Protein AF-A0A7Y2APJ7-F1 (afdb_monomer)

Secondary structure (DSSP, 8-state):
---TTT-TT--S-GGGSGGGHHHHHHHHHHHHHHHHHTT-GGGS-HHHHHHHHTTS-HHHHHHTT-S-HHHHHHHHHHTTTT-----HHHHT-SSHHHHHHHHHHHHHHHHHHHHHH-TTSHHHHHHHHHHHHHTT-SSHHHHHHHHHHHHHHS--HHHHHHHHHHT-HHHHHHHHHHHHHHHHHHH----HHHHHHHTTS-S--SS--TTTTTHHHHHHHHHHHHTSPPP----------

pLDDT: mean 89.93, std 14.15, range [41.31, 98.81]

Nearest PDB structures (foldseek):
  8eoj-assembly1_B  TM=5.766E-01  e=2.086E-01  Homo sapiens
  8whl-assembly2_C  TM=3.721E-01  e=8.364E-02  Homo sapiens
  6i7s-assembly2_H  TM=4.334E-01  e=3.836E-01  Homo sapiens
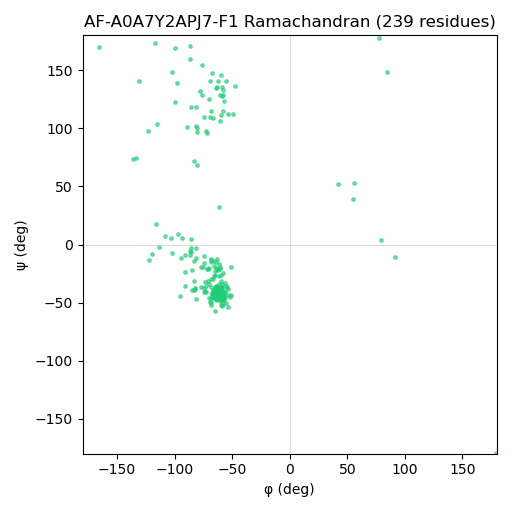  6qdk-assembly1_A  TM=5.054E-01  e=1.297E+00  Caenorhabditis elegans
  6i7s-assembly1_G  TM=3.913E-01  e=1.138E+00  Homo sapiens

Radius of gyration: 21.28 Å; Cα contacts (8 Å, |Δi|>4): 292; chains: 1; bounding box: 54×43×68 Å

Foldseek 3Di:
DADCVVCVPRPDDCCPPPVCVVVNVVVLVVVLVVCLVQLPLVLAQPLVLCVQCVPPDSSVSSVPPPDPSNLSSCLQSCLVDPDPLPPVCQCVDPDVSSNLSSLLSLLVVLLVCCVVPNCPPPVSVVSLVSLVVQLPDPDLSSVLSSLLSNLSSHADVVSLVSLLVQLQCVPSNQSSNLSSLVSLQPRHDDDPVSLVSLVPHDQADPDHDPVRRRVSVVSSVNSNVVNDDDPDPDPPDDDDD

Structure (mmCIF, N/CA/C/O backbone):
data_AF-A0A7Y2APJ7-F1
#
_entry.id   AF-A0A7Y2APJ7-F1
#
loop_
_atom_site.group_PDB
_atom_site.id
_atom_site.type_symbol
_atom_site.label_atom_id
_atom_site.label_alt_id
_atom_site.label_comp_id
_atom_site.label_asym_id
_atom_site.label_entity_id
_atom_site.label_seq_id
_atom_site.pdbx_PDB_ins_code
_atom_site.Cartn_x
_atom_site.Cartn_y
_atom_site.Cartn_z
_atom_site.occupancy
_atom_site.B_iso_or_equiv
_atom_site.auth_seq_id
_atom_site.auth_comp_id
_atom_site.auth_asym_id
_atom_site.auth_atom_id
_atom_site.pdbx_PDB_model_num
ATOM 1 N N . LEU A 1 1 ? 18.868 -11.240 -9.831 1.00 90.12 1 LEU A N 1
ATOM 2 C CA . LEU A 1 1 ? 19.531 -12.300 -10.619 1.00 90.12 1 LEU A CA 1
ATOM 3 C C . LEU A 1 1 ? 20.818 -12.551 -9.880 1.00 90.12 1 LEU A C 1
ATOM 5 O O . LEU A 1 1 ? 21.462 -11.571 -9.529 1.00 90.12 1 LEU A O 1
ATOM 9 N N . PHE A 1 2 ? 21.105 -13.806 -9.583 1.00 93.38 2 PHE A N 1
ATOM 10 C CA . PHE A 1 2 ? 22.273 -14.216 -8.819 1.00 93.38 2 PHE A CA 1
ATOM 11 C C . PHE A 1 2 ? 22.940 -15.349 -9.588 1.00 93.38 2 PHE A C 1
ATOM 13 O O . PHE A 1 2 ? 22.238 -16.177 -10.179 1.00 93.38 2 PHE A O 1
ATOM 20 N N . ASP A 1 3 ? 24.268 -15.354 -9.623 1.00 93.25 3 ASP A N 1
ATOM 21 C CA . ASP A 1 3 ? 25.029 -16.467 -10.176 1.00 93.25 3 ASP A CA 1
ATOM 22 C C . ASP A 1 3 ? 25.300 -17.479 -9.065 1.00 93.25 3 ASP A C 1
ATOM 24 O O . ASP A 1 3 ? 26.208 -17.309 -8.263 1.00 93.25 3 ASP A O 1
ATOM 28 N N . LEU A 1 4 ? 24.530 -18.563 -9.042 1.00 94.19 4 LEU A N 1
ATOM 29 C CA . LEU A 1 4 ? 24.641 -19.587 -8.004 1.00 94.19 4 LEU A CA 1
ATOM 30 C C . LEU A 1 4 ? 25.951 -20.390 -8.064 1.00 94.19 4 LEU A C 1
ATOM 32 O O . LEU A 1 4 ? 26.233 -21.145 -7.136 1.00 94.19 4 LEU A O 1
ATOM 36 N N . GLN A 1 5 ? 26.734 -20.288 -9.147 1.00 94.44 5 GLN A N 1
ATOM 37 C CA . GLN A 1 5 ? 28.030 -20.966 -9.242 1.00 94.44 5 GLN A CA 1
ATOM 38 C C . GLN A 1 5 ? 29.125 -20.181 -8.521 1.00 94.44 5 GLN A C 1
ATOM 40 O O . GLN A 1 5 ? 29.906 -20.772 -7.775 1.00 94.44 5 GLN A O 1
ATOM 45 N N . SER A 1 6 ? 29.191 -18.868 -8.751 1.00 94.31 6 SER A N 1
ATOM 46 C CA . SER A 1 6 ? 30.194 -17.989 -8.138 1.00 94.31 6 SER A CA 1
ATOM 47 C C . SER A 1 6 ? 29.733 -17.362 -6.815 1.00 94.31 6 SER A C 1
ATOM 49 O O . SER A 1 6 ? 30.573 -17.051 -5.971 1.00 94.31 6 SER A O 1
ATOM 51 N N . ASP A 1 7 ? 28.421 -17.257 -6.599 1.00 95.19 7 ASP A N 1
ATOM 52 C CA . ASP A 1 7 ? 27.759 -16.699 -5.415 1.00 95.19 7 ASP A CA 1
ATOM 53 C C . ASP A 1 7 ? 26.580 -17.595 -4.960 1.00 95.19 7 ASP A C 1
ATOM 55 O O . ASP A 1 7 ? 25.408 -17.256 -5.150 1.00 95.19 7 ASP A O 1
ATOM 59 N N . PRO A 1 8 ? 26.863 -18.764 -4.343 1.00 94.75 8 PRO A N 1
ATOM 60 C CA . PRO A 1 8 ? 25.823 -19.687 -3.874 1.00 94.75 8 PRO A CA 1
ATOM 61 C C . PRO A 1 8 ? 24.894 -19.105 -2.800 1.00 94.75 8 PRO A C 1
ATOM 63 O O . PRO A 1 8 ? 23.786 -19.605 -2.619 1.00 94.75 8 PRO A O 1
ATOM 66 N N . ASP A 1 9 ? 25.354 -18.073 -2.088 1.00 95.94 9 ASP A N 1
ATOM 67 C CA . ASP A 1 9 ? 24.624 -17.416 -1.001 1.00 95.94 9 ASP A CA 1
ATOM 68 C C . ASP A 1 9 ? 23.816 -16.187 -1.476 1.00 95.94 9 ASP A C 1
ATOM 70 O O . ASP A 1 9 ? 23.239 -15.482 -0.648 1.00 95.94 9 ASP A O 1
ATOM 74 N N . GLU A 1 10 ? 23.757 -15.925 -2.790 1.00 95.25 10 GLU A N 1
ATOM 75 C CA . GLU A 1 10 ? 22.947 -14.860 -3.412 1.00 95.25 10 GLU A CA 1
ATOM 76 C C . GLU A 1 10 ? 23.212 -13.454 -2.833 1.00 95.25 10 GLU A C 1
ATOM 78 O O . GLU A 1 10 ? 22.309 -12.636 -2.625 1.00 95.25 10 GLU A O 1
ATOM 83 N N . THR A 1 11 ? 24.476 -13.153 -2.545 1.00 95.69 11 THR A N 1
ATOM 84 C CA . THR A 1 11 ? 24.896 -11.881 -1.952 1.00 95.69 11 THR A CA 1
ATOM 85 C C . THR A 1 11 ? 25.108 -10.764 -2.980 1.00 95.69 11 THR A C 1
ATOM 87 O O . THR A 1 11 ? 25.013 -9.583 -2.628 1.00 95.69 11 THR A O 1
ATOM 90 N N . VAL A 1 12 ? 25.346 -11.097 -4.254 1.00 94.88 12 VAL A N 1
ATOM 91 C CA . VAL A 1 12 ? 25.668 -10.156 -5.338 1.00 94.88 12 VAL A CA 1
ATOM 92 C C . VAL A 1 12 ? 24.566 -10.145 -6.398 1.00 94.88 12 VAL A C 1
ATOM 94 O O . VAL A 1 12 ? 24.459 -11.020 -7.253 1.00 94.88 12 VAL A O 1
ATOM 97 N N . ASN A 1 13 ? 23.738 -9.098 -6.382 1.00 94.19 13 ASN A N 1
ATOM 98 C CA . ASN A 1 13 ? 22.658 -8.948 -7.357 1.00 94.19 13 ASN A CA 1
ATOM 99 C C . ASN A 1 13 ? 23.163 -8.392 -8.700 1.00 94.19 13 ASN A C 1
ATOM 101 O O . ASN A 1 13 ? 23.272 -7.178 -8.874 1.00 94.19 13 ASN A O 1
ATOM 105 N N . ILE A 1 14 ? 23.342 -9.280 -9.675 1.00 95.25 14 ILE A N 1
ATOM 106 C CA . ILE A 1 14 ? 23.788 -8.980 -11.047 1.00 95.25 14 ILE A CA 1
ATOM 107 C C . ILE A 1 14 ? 22.640 -8.575 -11.998 1.00 95.25 14 ILE A C 1
ATOM 109 O O . ILE A 1 14 ? 22.840 -8.360 -13.188 1.00 95.25 14 ILE A O 1
ATOM 113 N N . ALA A 1 15 ? 21.396 -8.427 -11.516 1.00 92.75 15 ALA A N 1
ATOM 114 C CA . ALA A 1 15 ? 20.250 -8.101 -12.388 1.00 92.75 15 ALA A CA 1
ATOM 115 C C . ALA A 1 15 ? 20.313 -6.717 -13.054 1.00 92.75 15 ALA A C 1
ATOM 117 O O . ALA A 1 15 ? 19.544 -6.455 -13.979 1.00 92.75 15 ALA A O 1
ATOM 118 N N . GLY A 1 16 ? 21.141 -5.810 -12.532 1.00 91.38 16 GLY A N 1
ATOM 119 C CA . GLY A 1 16 ? 21.313 -4.465 -13.083 1.00 91.38 16 GLY A CA 1
ATOM 120 C C . GLY A 1 16 ? 22.354 -4.385 -14.198 1.00 91.38 16 GLY A C 1
ATOM 121 O O . GLY A 1 16 ? 22.472 -3.337 -14.831 1.00 91.38 16 GLY A O 1
ATOM 122 N N . GLU A 1 17 ? 23.114 -5.455 -14.426 1.00 94.75 17 GLU A N 1
ATOM 123 C CA . GLU A 1 17 ? 24.218 -5.449 -15.378 1.00 94.75 17 GLU A CA 1
ATOM 124 C C . GLU A 1 17 ? 23.691 -5.570 -16.817 1.00 94.75 17 GLU A C 1
ATOM 126 O O . GLU A 1 17 ? 22.843 -6.428 -17.090 1.00 94.75 17 GLU A O 1
ATOM 131 N N . PRO A 1 18 ? 24.156 -4.722 -17.760 1.00 94.69 18 PRO A N 1
ATOM 132 C CA . PRO A 1 18 ? 23.630 -4.700 -19.126 1.00 94.69 18 PRO A CA 1
ATOM 133 C C . PRO A 1 18 ? 23.699 -6.052 -19.847 1.00 94.69 18 PRO A C 1
ATOM 135 O O . PRO A 1 18 ? 22.803 -6.374 -20.624 1.00 94.69 18 PRO A O 1
ATOM 138 N N . GLU A 1 19 ? 24.725 -6.856 -19.563 1.00 95.38 19 GLU A N 1
ATOM 139 C CA . GLU A 1 19 ? 24.919 -8.196 -20.133 1.00 95.38 19 GLU A CA 1
ATOM 140 C C . GLU A 1 19 ? 23.828 -9.204 -19.743 1.00 95.38 19 GLU A C 1
ATOM 142 O O . GLU A 1 19 ? 23.602 -10.180 -20.456 1.00 95.38 19 GLU A O 1
ATOM 147 N N . HIS A 1 20 ? 23.087 -8.947 -18.664 1.00 95.12 20 HIS A N 1
ATOM 148 C CA . HIS A 1 20 ? 21.992 -9.800 -18.202 1.00 95.12 20 HIS A CA 1
ATOM 149 C C . HIS A 1 20 ? 20.599 -9.249 -18.532 1.00 95.12 20 HIS A C 1
ATOM 151 O O . HIS A 1 20 ? 19.591 -9.837 -18.128 1.00 95.12 20 HIS A O 1
ATOM 157 N N . ALA A 1 21 ? 20.510 -8.145 -19.281 1.00 92.81 21 ALA A N 1
ATOM 158 C CA . ALA A 1 21 ? 19.243 -7.474 -19.569 1.00 92.81 21 ALA A CA 1
ATOM 159 C C . ALA A 1 21 ? 18.219 -8.391 -20.264 1.00 92.81 21 ALA A C 1
ATOM 161 O O . ALA A 1 21 ? 17.048 -8.400 -19.878 1.00 92.81 21 ALA A O 1
ATOM 162 N N . GLU A 1 22 ? 18.654 -9.195 -21.240 1.00 95.19 22 GLU A N 1
ATOM 163 C CA . GLU A 1 22 ? 17.785 -10.143 -21.952 1.00 95.19 22 GLU A CA 1
ATOM 164 C C . GLU A 1 22 ? 17.245 -11.225 -21.010 1.00 95.19 22 GLU A C 1
ATOM 166 O O . GLU A 1 22 ? 16.037 -11.462 -20.954 1.00 95.19 22 GLU A O 1
ATOM 171 N N . ARG A 1 23 ? 18.118 -11.811 -20.183 1.00 94.56 23 ARG A N 1
ATOM 172 C CA . ARG A 1 23 ? 17.733 -12.841 -19.214 1.00 94.56 23 ARG A CA 1
ATOM 173 C C . ARG A 1 23 ? 16.734 -12.312 -18.186 1.00 94.56 23 ARG A C 1
ATOM 175 O O . ARG A 1 23 ? 15.761 -12.986 -17.855 1.00 94.56 23 ARG A O 1
ATOM 182 N N . VAL A 1 24 ? 16.940 -11.092 -17.690 1.00 93.50 24 VAL A N 1
ATOM 183 C CA . VAL A 1 24 ? 16.005 -10.440 -16.760 1.00 93.50 24 VAL A CA 1
ATOM 184 C C . VAL A 1 24 ? 14.658 -10.169 -17.433 1.00 93.50 24 VAL A C 1
ATOM 186 O O . VAL A 1 24 ? 13.616 -10.380 -16.808 1.00 93.50 24 VAL A O 1
ATOM 189 N N . ALA A 1 25 ? 14.654 -9.723 -18.692 1.00 91.81 25 ALA A N 1
ATOM 190 C CA . ALA A 1 25 ? 13.426 -9.506 -19.453 1.00 91.81 25 ALA A CA 1
ATOM 191 C C . ALA A 1 25 ? 12.643 -10.816 -19.653 1.00 91.81 25 ALA A C 1
ATOM 193 O O . ALA A 1 25 ? 11.436 -10.848 -19.409 1.00 91.81 25 ALA A O 1
ATOM 194 N N . GLU A 1 26 ? 13.332 -11.904 -20.002 1.00 95.62 26 GLU A N 1
ATOM 195 C CA . GLU A 1 26 ? 12.748 -13.241 -20.127 1.00 95.62 26 GLU A CA 1
ATOM 196 C C . GLU A 1 26 ? 12.130 -13.711 -18.800 1.00 95.62 26 GLU A C 1
ATOM 198 O O . GLU A 1 26 ? 10.946 -14.046 -18.755 1.00 95.62 26 GLU A O 1
ATOM 203 N N . MET A 1 27 ? 12.886 -13.665 -17.694 1.00 94.38 27 MET A N 1
ATOM 204 C CA . MET A 1 27 ? 12.395 -14.085 -16.374 1.00 94.38 27 MET A CA 1
ATOM 205 C C . MET A 1 27 ? 11.172 -13.271 -15.928 1.00 94.38 27 MET A C 1
ATOM 207 O O . MET A 1 27 ? 10.221 -13.837 -15.390 1.00 94.38 27 MET A O 1
ATOM 211 N N . ARG A 1 28 ? 11.156 -11.954 -16.186 1.00 93.06 28 ARG A N 1
ATOM 212 C CA . ARG A 1 28 ? 9.991 -11.093 -15.913 1.00 93.06 28 ARG A CA 1
ATOM 213 C C . ARG A 1 28 ? 8.783 -11.489 -16.756 1.00 93.06 28 ARG A C 1
ATOM 215 O O . ARG A 1 28 ? 7.679 -11.538 -16.223 1.00 93.06 28 ARG A O 1
ATOM 222 N N . SER A 1 29 ? 8.984 -11.784 -18.039 1.00 94.38 29 SER A N 1
ATOM 223 C CA . SER A 1 29 ? 7.910 -12.217 -18.935 1.00 94.38 29 SER A CA 1
ATOM 224 C C . SER A 1 29 ? 7.308 -13.556 -18.498 1.00 94.38 29 SER A C 1
ATOM 226 O O . SER A 1 29 ? 6.088 -13.667 -18.393 1.00 94.38 29 SER A O 1
ATOM 228 N N . VAL A 1 30 ? 8.149 -14.548 -18.184 1.00 97.25 30 VAL A N 1
ATOM 229 C CA . VAL A 1 30 ? 7.714 -15.870 -17.700 1.00 97.25 30 VAL A CA 1
ATOM 230 C C . VAL A 1 30 ? 6.969 -15.756 -16.372 1.00 97.25 30 VAL A C 1
ATOM 232 O O . VAL A 1 30 ? 5.889 -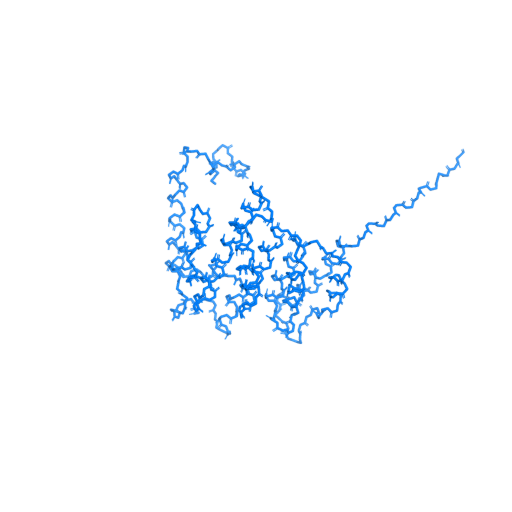16.324 -16.234 1.00 97.25 30 VAL A O 1
ATOM 235 N N . LEU A 1 31 ? 7.493 -14.983 -15.414 1.00 96.50 31 LEU A N 1
ATOM 236 C CA . LEU A 1 31 ? 6.816 -14.758 -14.136 1.00 96.50 31 LEU A CA 1
ATOM 237 C C . LEU A 1 31 ? 5.459 -14.070 -14.332 1.00 96.50 31 LEU A C 1
ATOM 239 O O . LEU A 1 31 ? 4.467 -14.529 -13.774 1.00 96.50 31 LEU A O 1
ATOM 243 N N . LYS A 1 32 ? 5.393 -13.010 -15.151 1.00 96.25 32 LYS A N 1
ATOM 244 C CA . LYS A 1 32 ? 4.132 -12.307 -15.431 1.00 96.25 32 LYS A CA 1
ATOM 245 C C . LYS A 1 32 ? 3.094 -13.254 -16.033 1.00 96.25 32 LYS A C 1
ATOM 247 O O . LYS A 1 32 ? 1.963 -13.284 -15.557 1.00 96.25 32 LYS A O 1
ATOM 252 N N . GLY A 1 33 ? 3.485 -14.038 -17.042 1.00 98.00 33 GLY A N 1
ATOM 253 C CA . GLY A 1 33 ? 2.620 -15.048 -17.654 1.00 98.00 33 GLY A CA 1
ATOM 254 C C . GLY A 1 33 ? 2.125 -16.063 -16.626 1.00 98.00 33 GLY A C 1
ATOM 255 O O . GLY A 1 33 ? 0.924 -16.271 -16.497 1.00 98.00 33 GLY A O 1
ATOM 256 N N . TRP A 1 34 ? 3.027 -16.590 -15.797 1.00 98.31 34 TRP A N 1
ATOM 257 C CA . TRP A 1 34 ? 2.671 -17.557 -14.762 1.00 98.31 34 TRP A CA 1
ATOM 258 C C . TRP A 1 34 ? 1.668 -17.006 -13.737 1.00 98.31 34 TRP A C 1
ATOM 260 O O . TRP A 1 34 ? 0.703 -17.694 -13.396 1.00 98.31 34 TRP A O 1
ATOM 270 N N . MET A 1 35 ? 1.843 -15.761 -13.279 1.00 97.94 35 MET A N 1
ATOM 271 C CA . MET A 1 35 ? 0.909 -15.107 -12.351 1.00 97.94 35 MET A CA 1
ATOM 272 C C . MET A 1 35 ? -0.484 -14.921 -12.971 1.00 97.94 35 MET A C 1
ATOM 274 O O . MET A 1 35 ? -1.494 -15.088 -12.285 1.00 97.94 35 MET A O 1
ATOM 278 N N . ILE A 1 36 ? -0.557 -14.614 -14.271 1.00 98.12 36 ILE A N 1
ATOM 279 C CA . ILE A 1 36 ? -1.825 -14.498 -15.008 1.00 98.12 36 ILE A CA 1
ATOM 280 C C . ILE A 1 36 ? -2.482 -15.876 -15.145 1.00 98.12 36 ILE A C 1
ATOM 282 O O . ILE A 1 36 ? -3.639 -16.047 -14.754 1.00 98.12 36 ILE A O 1
ATOM 286 N N . ASP A 1 37 ? -1.736 -16.866 -15.634 1.00 98.00 37 ASP A N 1
ATOM 287 C CA . ASP A 1 37 ? -2.239 -18.210 -15.932 1.00 98.00 37 ASP A CA 1
ATOM 288 C C . ASP A 1 37 ? -2.747 -18.924 -14.677 1.00 98.00 37 ASP A C 1
ATOM 290 O O . ASP A 1 37 ? -3.778 -19.603 -14.692 1.00 98.00 37 ASP A O 1
ATOM 294 N N . THR A 1 38 ? -2.047 -18.742 -13.557 1.00 97.38 38 THR A N 1
ATOM 295 C CA . THR A 1 38 ? -2.435 -19.338 -12.272 1.00 97.38 38 THR A CA 1
ATOM 296 C C . THR A 1 38 ? -3.441 -18.515 -11.486 1.00 97.38 38 THR A C 1
ATOM 298 O O . THR A 1 38 ? -3.925 -18.996 -10.456 1.00 97.38 38 THR A O 1
ATOM 301 N N . LYS A 1 39 ? -3.818 -17.331 -11.988 1.00 97.94 39 LYS A N 1
ATOM 302 C CA . LYS A 1 39 ? -4.730 -16.401 -11.317 1.00 97.94 39 LYS A CA 1
ATOM 303 C C . LYS A 1 39 ? -4.226 -16.046 -9.917 1.00 97.94 39 LYS A C 1
ATOM 305 O O . LYS A 1 39 ? -4.928 -16.218 -8.916 1.00 97.94 39 LYS A O 1
ATOM 310 N N . ASP A 1 40 ? -2.974 -15.607 -9.860 1.00 97.44 40 ASP A N 1
ATOM 311 C CA . ASP A 1 40 ? -2.257 -15.359 -8.618 1.00 97.44 40 ASP A CA 1
ATOM 312 C C . ASP A 1 40 ? -2.870 -14.184 -7.840 1.00 97.44 40 ASP A C 1
ATOM 314 O O . ASP A 1 40 ? -2.742 -13.013 -8.206 1.00 97.44 40 ASP A O 1
ATOM 318 N N . MET A 1 41 ? -3.530 -14.502 -6.724 1.00 96.94 41 MET A N 1
ATOM 319 C CA . MET A 1 41 ? -4.126 -13.512 -5.823 1.00 96.94 41 MET A CA 1
ATOM 320 C C . MET A 1 41 ? -3.082 -12.625 -5.131 1.00 96.94 41 MET A C 1
ATOM 322 O O . MET A 1 41 ? -3.451 -11.568 -4.622 1.00 96.94 41 MET A O 1
ATOM 326 N N . GLY A 1 42 ? -1.797 -12.999 -5.158 1.00 95.69 42 GLY A N 1
ATOM 327 C CA . GLY A 1 42 ? -0.681 -12.163 -4.715 1.00 95.69 42 GLY A CA 1
ATOM 328 C C . GLY A 1 42 ? -0.501 -10.881 -5.538 1.00 95.69 42 GLY A C 1
ATOM 329 O O . GLY A 1 42 ? 0.191 -9.965 -5.100 1.00 95.69 42 GLY A O 1
ATOM 330 N N . LEU A 1 43 ? -1.170 -10.767 -6.692 1.00 96.31 43 LEU A N 1
ATOM 331 C CA . LEU A 1 43 ? -1.275 -9.516 -7.449 1.00 96.31 43 LEU A CA 1
ATOM 332 C C . LEU A 1 43 ? -2.130 -8.449 -6.746 1.00 96.31 43 LEU A C 1
ATOM 334 O O . LEU A 1 43 ? -2.073 -7.280 -7.128 1.00 96.31 43 LEU A O 1
ATOM 338 N N . LEU A 1 44 ? -2.924 -8.821 -5.739 1.00 97.50 44 LEU A N 1
ATOM 339 C CA . LEU A 1 44 ? -3.683 -7.889 -4.912 1.00 97.50 44 LEU A CA 1
ATOM 340 C C . LEU A 1 44 ? -2.989 -7.682 -3.557 1.00 97.50 44 LEU A C 1
ATOM 342 O O . LEU A 1 44 ? -2.414 -8.620 -3.004 1.00 97.50 44 LEU A O 1
ATOM 346 N N . PRO A 1 45 ? -3.102 -6.486 -2.952 1.00 96.88 45 PRO A N 1
ATOM 347 C CA . PRO A 1 45 ? -2.739 -6.296 -1.551 1.00 96.88 45 PRO A CA 1
ATOM 348 C C . PRO A 1 45 ? -3.499 -7.281 -0.662 1.00 96.88 45 PRO A C 1
ATOM 350 O O . PRO A 1 45 ? -4.696 -7.481 -0.860 1.00 96.88 45 PRO A O 1
ATOM 353 N N . GLU A 1 46 ? -2.852 -7.841 0.361 1.00 95.19 46 GLU A N 1
ATOM 354 C CA . GLU A 1 46 ? -3.461 -8.863 1.230 1.00 95.19 46 GLU A CA 1
ATOM 355 C C . GLU A 1 46 ? -4.810 -8.410 1.821 1.00 95.19 46 GLU A C 1
ATOM 357 O O . GLU A 1 46 ? -5.794 -9.151 1.799 1.00 95.19 46 GLU A O 1
ATOM 362 N N . ALA A 1 47 ? -4.891 -7.158 2.282 1.00 95.75 47 ALA A N 1
ATOM 363 C CA . ALA A 1 47 ? -6.133 -6.586 2.795 1.00 95.75 47 ALA A CA 1
ATOM 364 C C . ALA A 1 47 ? -7.239 -6.499 1.733 1.00 95.75 47 ALA A C 1
ATOM 366 O O . ALA A 1 47 ? -8.398 -6.775 2.037 1.00 95.75 47 ALA A O 1
ATOM 367 N N . GLU A 1 48 ? -6.887 -6.172 0.491 1.00 97.31 48 GLU A N 1
ATOM 368 C CA . GLU A 1 48 ? -7.828 -6.095 -0.622 1.00 97.31 48 GLU A CA 1
ATOM 369 C C . GLU A 1 48 ? -8.275 -7.488 -1.073 1.00 97.31 48 GLU A C 1
ATOM 371 O O . GLU A 1 48 ? -9.465 -7.702 -1.291 1.00 97.31 48 GLU A O 1
ATOM 376 N N . MET A 1 49 ? -7.355 -8.457 -1.137 1.00 96.44 49 MET A N 1
ATOM 377 C CA . MET A 1 49 ? -7.677 -9.865 -1.377 1.00 96.44 49 MET A CA 1
ATOM 378 C C . MET A 1 49 ? -8.720 -10.349 -0.365 1.00 96.44 49 MET A C 1
ATOM 380 O O . MET A 1 49 ? -9.772 -10.848 -0.764 1.00 96.44 49 MET A O 1
ATOM 384 N N . HIS A 1 50 ? -8.471 -10.169 0.935 1.00 93.81 50 HIS A N 1
ATOM 385 C CA . HIS A 1 50 ? -9.407 -10.597 1.975 1.00 93.81 50 HIS A CA 1
ATOM 386 C C . HIS A 1 50 ? -10.742 -9.849 1.918 1.00 93.81 50 HIS A C 1
ATOM 388 O O . HIS A 1 50 ? -11.788 -10.485 2.050 1.00 93.81 50 HIS A O 1
ATOM 394 N N . ARG A 1 51 ? -10.719 -8.530 1.675 1.00 94.81 51 ARG A N 1
ATOM 395 C CA . ARG A 1 51 ? -11.928 -7.706 1.514 1.00 94.81 51 ARG A CA 1
ATOM 396 C C . ARG A 1 51 ? -12.803 -8.202 0.364 1.00 94.81 51 ARG A C 1
ATOM 398 O O . ARG A 1 51 ? -14.017 -8.249 0.500 1.00 94.81 51 ARG A O 1
ATOM 405 N N . ARG A 1 52 ? -12.186 -8.578 -0.757 1.00 95.44 52 ARG A N 1
ATOM 406 C CA . ARG A 1 52 ? -12.885 -9.035 -1.963 1.00 95.44 52 ARG A CA 1
ATOM 407 C C . ARG A 1 5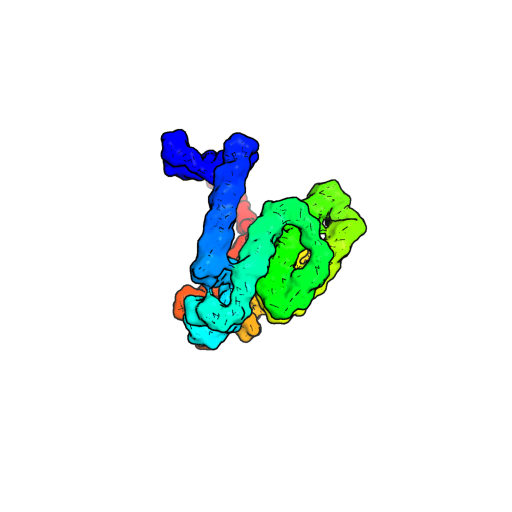2 ? -13.405 -10.463 -1.871 1.00 95.44 52 ARG A C 1
ATOM 409 O O . ARG A 1 52 ? -14.460 -10.745 -2.427 1.00 95.44 52 ARG A O 1
ATOM 416 N N . CYS A 1 53 ? -12.663 -11.355 -1.213 1.00 94.38 53 CYS A N 1
ATOM 417 C CA . CYS A 1 53 ? -13.056 -12.757 -1.091 1.00 94.38 53 CYS A CA 1
ATOM 418 C C . CYS A 1 53 ? -14.320 -12.938 -0.237 1.00 94.38 53 CYS A C 1
ATOM 420 O O . CYS A 1 53 ? -15.062 -13.882 -0.472 1.00 94.38 53 CYS A O 1
ATOM 422 N N . ASP A 1 54 ? -14.565 -12.057 0.739 1.00 86.50 54 ASP A N 1
ATOM 423 C CA . ASP A 1 54 ? -15.795 -12.016 1.550 1.00 86.50 54 ASP A CA 1
ATOM 424 C C . ASP A 1 54 ? -16.313 -13.401 1.999 1.00 86.50 54 ASP A C 1
ATOM 426 O O . ASP A 1 54 ? -17.448 -13.804 1.755 1.00 86.50 54 ASP A O 1
ATOM 430 N N . GLY A 1 55 ? -15.428 -14.189 2.614 1.00 84.69 55 GLY A N 1
ATOM 431 C CA . GLY A 1 55 ? -15.767 -15.502 3.172 1.00 84.69 55 GLY A CA 1
ATOM 432 C C . GLY A 1 55 ? -15.574 -16.699 2.238 1.00 84.69 55 GLY A C 1
ATOM 433 O O . GLY A 1 55 ? -15.570 -17.825 2.737 1.00 84.69 55 GLY A O 1
ATOM 434 N N . VAL A 1 56 ? -15.329 -16.499 0.939 1.00 94.38 56 VAL A N 1
ATOM 435 C CA . VAL A 1 56 ? -14.877 -17.586 0.049 1.00 94.38 56 VAL A CA 1
ATOM 436 C C . VAL A 1 56 ? -13.356 -17.726 0.081 1.00 94.38 56 VAL A C 1
ATOM 438 O O . VAL A 1 56 ? -12.628 -16.814 0.484 1.00 94.38 56 VAL A O 1
ATOM 441 N N . SER A 1 57 ? -12.843 -1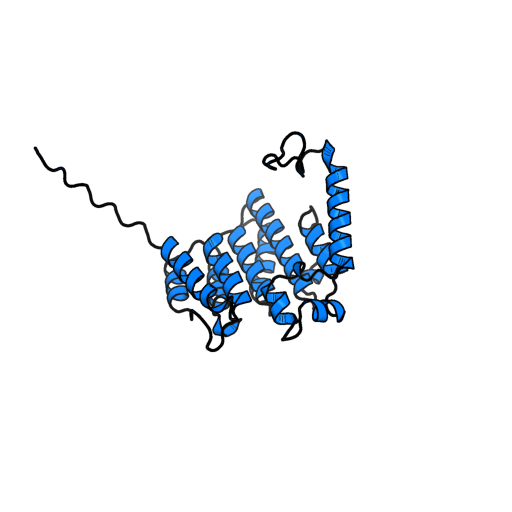8.887 -0.330 1.00 94.56 57 SER A N 1
ATOM 442 C CA . SER A 1 57 ? -11.391 -19.077 -0.386 1.00 94.56 57 SER A CA 1
ATOM 443 C C . SER A 1 57 ? -10.759 -18.190 -1.475 1.00 94.56 57 SER A C 1
ATOM 445 O O . SER A 1 57 ? -11.370 -18.001 -2.531 1.00 94.56 57 SER A O 1
ATOM 447 N N . PRO A 1 58 ? -9.512 -17.702 -1.302 1.00 95.50 58 PRO A N 1
ATOM 448 C CA . PRO A 1 58 ? -8.837 -16.913 -2.335 1.00 95.50 58 PRO A CA 1
ATOM 449 C C . PRO A 1 58 ? -8.771 -17.615 -3.693 1.00 95.50 58 PRO A C 1
ATOM 451 O O . PRO A 1 58 ? -8.954 -16.982 -4.729 1.00 95.50 58 PRO A O 1
ATOM 454 N N . ARG A 1 59 ? -8.580 -18.941 -3.698 1.00 95.88 59 ARG A N 1
ATOM 455 C CA . ARG A 1 59 ? -8.557 -19.728 -4.934 1.00 95.88 59 ARG A CA 1
ATOM 456 C C . ARG A 1 59 ? -9.917 -19.749 -5.628 1.00 95.88 59 ARG A C 1
ATOM 458 O O . ARG A 1 59 ? -9.976 -19.618 -6.846 1.00 95.88 59 ARG A O 1
ATOM 465 N N . GLU A 1 60 ? -10.997 -19.919 -4.879 1.00 97.06 60 GLU A N 1
ATOM 466 C CA . GLU A 1 60 ? -12.350 -19.889 -5.436 1.00 97.06 60 GLU A CA 1
ATOM 467 C C . GLU A 1 60 ? -12.684 -18.504 -6.001 1.00 97.06 60 GLU A C 1
ATOM 469 O O . GLU A 1 60 ? -13.148 -18.397 -7.137 1.00 97.06 60 GLU A O 1
ATOM 474 N N . TYR A 1 61 ? -12.349 -17.436 -5.269 1.00 97.38 61 TYR A N 1
ATOM 475 C CA . TYR A 1 61 ? -12.537 -16.070 -5.751 1.00 97.38 61 TYR A CA 1
ATOM 476 C C . TYR A 1 61 ? -11.738 -15.797 -7.031 1.00 97.38 61 TYR A C 1
ATOM 478 O O . TYR A 1 61 ? -12.286 -15.253 -7.991 1.00 97.38 61 TYR A O 1
ATOM 486 N N . ALA A 1 62 ? -10.478 -16.235 -7.096 1.00 97.00 62 ALA A N 1
ATOM 487 C CA . ALA A 1 62 ? -9.643 -16.122 -8.291 1.00 97.00 62 ALA A CA 1
ATOM 488 C C . ALA A 1 62 ? -10.293 -16.791 -9.514 1.00 97.00 62 ALA A C 1
ATOM 490 O O . ALA A 1 62 ? -10.271 -16.265 -10.628 1.00 97.00 62 ALA A O 1
ATOM 491 N N . LEU A 1 63 ? -10.927 -17.949 -9.315 1.00 96.69 63 LEU A N 1
ATOM 492 C CA . LEU A 1 63 ? -11.598 -18.681 -10.386 1.00 96.69 63 LEU A CA 1
ATOM 493 C C . LEU A 1 63 ? -12.926 -18.046 -10.829 1.00 96.69 63 LEU A C 1
ATOM 495 O O . LEU A 1 63 ? -13.365 -18.347 -11.936 1.00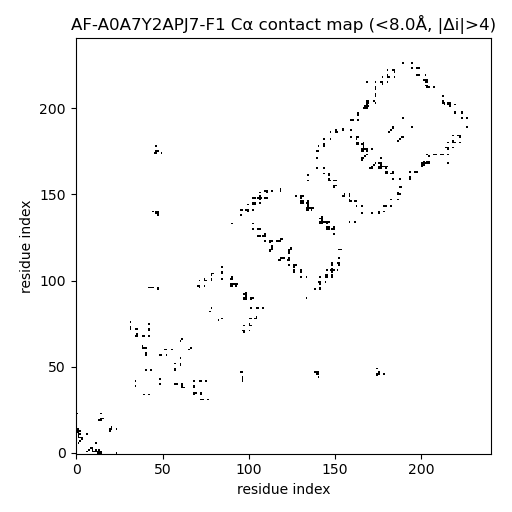 96.69 63 LEU A O 1
ATOM 499 N N . SER A 1 64 ? -13.511 -17.131 -10.048 1.00 95.75 64 SER A N 1
ATOM 500 C CA . SER A 1 64 ? -14.808 -16.494 -10.342 1.00 95.75 64 SER A CA 1
ATOM 501 C C . SER A 1 64 ? -14.820 -15.550 -11.554 1.00 95.75 64 SER A C 1
ATOM 503 O O . SER A 1 64 ? -15.891 -15.149 -12.000 1.00 95.75 64 SER A O 1
ATOM 505 N N . GLY A 1 65 ? -13.649 -15.156 -12.070 1.00 94.69 65 GLY A N 1
ATOM 506 C CA . GLY A 1 65 ? -13.525 -14.205 -13.185 1.00 94.69 65 GLY A CA 1
ATOM 507 C C . GLY A 1 65 ? -13.688 -12.731 -12.795 1.00 94.69 65 GLY A C 1
ATOM 508 O O . GLY A 1 65 ? -13.637 -11.868 -13.664 1.00 94.69 65 GLY A O 1
ATOM 509 N N . LYS A 1 66 ? -13.849 -12.423 -11.500 1.00 95.94 66 LYS A N 1
ATOM 510 C CA . LYS A 1 66 ? -14.015 -11.047 -10.995 1.00 95.94 66 LYS A CA 1
ATOM 511 C C . LYS A 1 66 ? -12.725 -10.226 -10.957 1.00 95.94 66 LYS A C 1
ATOM 513 O O . LYS A 1 66 ? -12.800 -9.007 -10.871 1.00 95.94 66 LYS A O 1
ATOM 518 N N . VAL A 1 67 ? -11.557 -10.870 -10.983 1.00 97.06 67 VAL A N 1
ATOM 519 C CA . VAL A 1 67 ? -10.258 -10.181 -10.972 1.00 97.06 67 VAL A CA 1
ATOM 520 C C . VAL A 1 67 ? -9.715 -10.113 -12.401 1.00 97.06 67 VAL A C 1
ATOM 522 O O . VAL A 1 67 ? -9.511 -11.165 -13.015 1.00 97.06 67 VAL A O 1
ATOM 525 N N . PRO A 1 68 ? -9.432 -8.914 -12.937 1.00 97.38 68 PRO A N 1
ATOM 526 C CA . PRO A 1 68 ? -8.848 -8.765 -14.264 1.00 97.38 68 PRO A CA 1
ATOM 527 C C . PRO A 1 68 ? -7.328 -9.008 -14.215 1.00 97.38 68 PRO A C 1
ATOM 529 O O . PRO A 1 68 ? -6.541 -8.078 -14.382 1.00 97.38 68 PRO A O 1
ATOM 532 N N . PHE A 1 69 ? -6.910 -10.256 -13.964 1.00 97.75 69 PHE A N 1
ATOM 533 C CA . PHE A 1 69 ? -5.511 -10.626 -13.684 1.00 97.75 69 PHE A CA 1
ATOM 534 C C . PHE A 1 69 ? -4.506 -10.103 -14.709 1.00 97.75 69 PHE A C 1
ATOM 536 O O . PHE A 1 69 ? -3.475 -9.573 -14.315 1.00 97.75 69 PHE A O 1
ATOM 543 N N . GLU A 1 70 ? -4.814 -10.186 -16.003 1.00 96.62 70 GLU A N 1
ATOM 544 C CA . GLU A 1 70 ? -3.935 -9.666 -17.055 1.00 96.62 70 GLU A CA 1
ATOM 545 C C . GLU A 1 70 ? -3.696 -8.156 -16.912 1.00 96.62 70 GLU A C 1
ATOM 547 O O . GLU A 1 70 ? -2.555 -7.698 -16.957 1.00 96.62 70 GLU A O 1
ATOM 552 N N . ARG A 1 71 ? -4.755 -7.373 -16.668 1.00 95.25 71 ARG A N 1
ATOM 553 C CA . ARG A 1 71 ? -4.649 -5.917 -16.493 1.00 95.25 71 ARG A CA 1
ATOM 554 C C . ARG A 1 71 ? -3.882 -5.559 -15.219 1.00 95.25 71 ARG A C 1
ATOM 556 O O . ARG A 1 71 ? -3.019 -4.686 -15.255 1.00 95.25 71 ARG A O 1
ATOM 563 N N . VAL A 1 72 ? -4.167 -6.255 -14.115 1.00 95.69 72 VAL A N 1
ATOM 564 C CA . VAL A 1 72 ? -3.482 -6.050 -12.827 1.00 95.69 72 VAL A CA 1
ATOM 565 C C . VAL A 1 72 ? -1.996 -6.400 -12.950 1.00 95.69 72 VAL A C 1
ATOM 567 O O . VAL A 1 72 ? -1.151 -5.611 -12.539 1.00 95.69 72 VAL A O 1
ATOM 570 N N . ALA A 1 73 ? -1.665 -7.538 -13.567 1.00 95.12 73 ALA A N 1
ATOM 571 C CA . ALA A 1 73 ? -0.287 -7.963 -13.791 1.00 95.12 73 ALA A CA 1
ATOM 572 C C . ALA A 1 73 ? 0.463 -7.000 -14.717 1.00 95.12 73 ALA A C 1
ATOM 574 O O . ALA A 1 73 ? 1.589 -6.617 -14.416 1.00 95.12 73 ALA A O 1
ATOM 575 N N . ASN A 1 74 ? -0.153 -6.547 -15.812 1.00 91.56 74 ASN A N 1
ATOM 576 C CA . ASN A 1 74 ? 0.470 -5.554 -16.686 1.00 91.56 74 ASN A CA 1
ATOM 577 C C . ASN A 1 74 ? 0.823 -4.277 -15.913 1.00 91.56 74 ASN A C 1
ATOM 579 O O . ASN A 1 74 ? 1.964 -3.838 -15.979 1.00 91.56 74 ASN A O 1
ATOM 583 N N . LEU A 1 75 ? -0.087 -3.739 -15.095 1.00 90.12 75 LEU A N 1
ATOM 584 C CA . LEU A 1 75 ? 0.210 -2.553 -14.285 1.00 90.12 75 LEU A CA 1
ATOM 585 C C . LEU A 1 75 ? 1.266 -2.796 -13.203 1.00 90.12 75 LEU A C 1
ATOM 587 O O . LEU A 1 75 ? 2.126 -1.941 -12.996 1.00 90.12 75 LEU A O 1
ATOM 591 N N . ALA A 1 76 ? 1.235 -3.951 -12.538 1.00 91.62 76 ALA A N 1
ATOM 592 C CA . ALA A 1 76 ? 2.217 -4.301 -11.517 1.00 91.62 76 ALA A CA 1
ATOM 593 C C . ALA A 1 76 ? 3.646 -4.355 -12.081 1.00 91.62 76 ALA A C 1
ATOM 595 O O . ALA A 1 76 ? 4.584 -3.866 -11.451 1.00 91.62 76 ALA A O 1
ATOM 596 N N . PHE A 1 77 ? 3.811 -4.917 -13.281 1.00 88.88 77 PHE A N 1
ATOM 597 C CA . PHE A 1 77 ? 5.113 -5.042 -13.938 1.00 88.88 77 PHE A CA 1
ATOM 598 C C . PHE A 1 77 ? 5.532 -3.755 -14.660 1.00 88.88 77 PHE A C 1
ATOM 600 O O . PHE A 1 77 ? 6.707 -3.389 -14.610 1.00 88.88 77 PHE A O 1
ATOM 607 N N . ASP A 1 78 ? 4.594 -3.036 -15.282 1.00 81.19 78 ASP A N 1
ATOM 608 C CA . ASP A 1 78 ? 4.868 -1.771 -15.974 1.00 81.19 78 ASP A CA 1
ATOM 609 C C . ASP A 1 78 ? 5.211 -0.644 -14.997 1.00 81.19 78 ASP A C 1
ATOM 611 O O . ASP A 1 78 ? 6.049 0.205 -15.304 1.00 81.19 78 ASP A O 1
ATOM 615 N N . GLY A 1 79 ? 4.595 -0.641 -13.808 1.00 65.62 79 GLY A N 1
ATOM 616 C CA . GLY A 1 79 ? 4.857 0.341 -12.757 1.00 65.62 79 GLY A CA 1
ATOM 617 C C . GLY A 1 79 ? 6.300 0.324 -12.241 1.00 65.62 79 GLY A C 1
ATOM 618 O O . GLY A 1 79 ? 6.740 1.299 -11.641 1.00 65.62 79 GLY A O 1
ATOM 619 N N . LEU A 1 80 ? 7.054 -0.750 -12.505 1.00 58.84 80 LEU A N 1
ATOM 620 C CA . LEU A 1 80 ? 8.480 -0.883 -12.180 1.00 58.84 80 LEU A CA 1
ATOM 621 C C . LEU A 1 80 ? 9.411 -0.311 -13.270 1.00 58.84 80 LEU A C 1
ATOM 623 O O . LEU A 1 80 ? 10.629 -0.295 -13.083 1.00 58.84 80 LEU A O 1
ATOM 627 N N . GLY A 1 81 ? 8.868 0.131 -14.409 1.00 54.06 81 GLY A N 1
ATOM 628 C CA . GLY A 1 81 ? 9.608 0.699 -15.539 1.00 54.06 81 GLY A CA 1
ATOM 629 C C . GLY A 1 81 ? 9.245 2.159 -15.824 1.00 54.06 81 GLY A C 1
ATOM 630 O O . GLY A 1 81 ? 8.316 2.706 -15.244 1.00 54.06 81 GLY A O 1
ATOM 631 N N . ASN A 1 82 ? 9.982 2.787 -16.751 1.00 51.81 82 ASN A N 1
ATOM 632 C CA . ASN A 1 82 ? 9.847 4.181 -17.228 1.00 51.81 82 ASN A CA 1
ATOM 633 C C . ASN A 1 82 ? 8.487 4.521 -17.895 1.00 51.81 82 ASN A C 1
ATOM 635 O O . ASN A 1 82 ? 8.428 5.335 -18.823 1.00 51.81 82 ASN A O 1
ATOM 639 N N . ARG A 1 83 ? 7.376 3.909 -17.480 1.00 54.53 83 ARG A N 1
ATOM 640 C CA . ARG A 1 83 ? 6.045 4.296 -17.932 1.00 54.53 83 ARG A CA 1
ATOM 641 C C . ARG A 1 83 ? 5.710 5.656 -17.317 1.00 54.53 83 ARG A C 1
ATOM 643 O O . ARG A 1 83 ? 5.764 5.831 -16.106 1.00 54.53 83 ARG A O 1
ATOM 650 N N . ARG A 1 84 ? 5.352 6.625 -18.165 1.00 54.56 84 ARG A N 1
ATOM 651 C CA . ARG A 1 84 ? 4.674 7.857 -17.732 1.00 54.56 84 ARG A CA 1
ATOM 652 C C . ARG A 1 84 ? 3.258 7.439 -17.355 1.00 54.56 84 ARG A C 1
ATOM 654 O O . ARG A 1 84 ? 2.427 7.257 -18.243 1.00 54.56 84 ARG A O 1
ATOM 661 N N . LEU A 1 85 ? 3.001 7.196 -16.077 1.00 53.75 85 LEU A N 1
ATOM 662 C CA . LEU A 1 85 ? 1.707 6.701 -15.606 1.00 53.75 85 LEU A CA 1
ATOM 663 C C . LEU A 1 85 ? 0.764 7.889 -15.449 1.00 53.75 85 LEU A C 1
ATOM 665 O O . LEU A 1 85 ? 0.465 8.341 -14.354 1.00 53.75 85 LEU A O 1
ATOM 669 N N . ASN A 1 86 ? 0.349 8.431 -16.592 1.00 50.56 86 ASN A N 1
ATOM 670 C CA . ASN A 1 86 ? -0.543 9.583 -16.678 1.00 50.56 86 ASN A CA 1
ATOM 671 C C . ASN A 1 86 ? -1.887 9.249 -17.332 1.00 50.56 86 ASN A C 1
ATOM 673 O O . ASN A 1 86 ? -2.601 10.171 -17.725 1.00 50.56 86 ASN A O 1
ATOM 677 N N . ASP A 1 87 ? -2.276 7.975 -17.419 1.00 64.44 87 ASP A N 1
ATOM 678 C CA . ASP A 1 87 ? -3.665 7.668 -17.750 1.00 64.44 87 ASP A CA 1
ATOM 679 C C . ASP A 1 87 ? -4.507 7.813 -16.487 1.00 64.44 87 ASP A C 1
ATOM 681 O O . ASP A 1 87 ? -4.616 6.913 -15.657 1.00 64.44 87 ASP A O 1
ATOM 685 N N . ALA A 1 88 ? -5.136 8.983 -16.356 1.00 71.12 88 ALA A N 1
ATOM 686 C CA . ALA A 1 88 ? -6.139 9.262 -15.331 1.00 71.12 88 ALA A CA 1
ATOM 687 C C . ALA A 1 88 ? -7.252 8.193 -15.276 1.00 71.12 88 ALA A C 1
ATOM 689 O O . ALA A 1 88 ? -7.922 8.077 -14.252 1.00 71.12 88 ALA A O 1
ATOM 690 N N . GLY A 1 89 ? -7.423 7.411 -16.351 1.00 83.88 89 GLY A N 1
ATOM 691 C CA . GLY A 1 89 ? -8.320 6.262 -16.412 1.00 83.88 89 GLY A CA 1
ATOM 692 C C . GLY A 1 89 ? -7.977 5.157 -15.411 1.00 83.88 89 GLY A C 1
ATOM 693 O O . GLY A 1 89 ? -8.886 4.670 -14.751 1.00 83.88 89 GLY A O 1
ATOM 694 N N . ASP A 1 90 ? -6.699 4.814 -15.210 1.00 91.62 90 ASP A N 1
ATOM 695 C CA . ASP A 1 90 ? -6.326 3.727 -14.288 1.00 91.62 90 ASP A CA 1
ATOM 696 C C . ASP A 1 90 ? -6.545 4.121 -12.814 1.00 91.62 90 ASP A C 1
ATOM 698 O O . ASP A 1 90 ? -6.902 3.285 -11.985 1.00 91.62 90 ASP A O 1
ATOM 702 N N . LEU A 1 91 ? -6.401 5.410 -12.478 1.00 93.50 91 LEU A N 1
ATOM 703 C CA . LEU A 1 91 ? -6.717 5.942 -11.142 1.00 93.50 91 LEU A CA 1
ATOM 704 C C . LEU A 1 91 ? -8.227 5.974 -10.856 1.00 93.50 91 LEU A C 1
ATOM 706 O O . LEU A 1 91 ? -8.624 6.021 -9.696 1.00 93.50 91 LEU A O 1
ATOM 710 N N . GLN A 1 92 ? -9.060 5.958 -11.898 1.00 94.56 92 GLN A N 1
ATOM 711 C CA . GLN A 1 92 ? -10.525 5.988 -11.808 1.00 94.56 92 GLN A CA 1
ATOM 712 C C . GLN A 1 92 ? -11.162 4.641 -12.172 1.00 94.56 92 GLN A C 1
ATOM 714 O O . GLN A 1 92 ? -12.384 4.550 -12.283 1.00 94.56 92 GLN A O 1
ATOM 719 N N . ASP A 1 93 ? -10.354 3.597 -12.375 1.00 96.56 93 ASP A N 1
ATOM 720 C CA . ASP A 1 93 ? -10.857 2.293 -12.785 1.00 96.56 93 ASP A CA 1
ATOM 721 C C . ASP A 1 93 ? -11.795 1.714 -11.714 1.00 96.56 93 ASP A C 1
ATOM 723 O O . ASP A 1 93 ? -11.511 1.842 -10.516 1.00 96.56 93 ASP A O 1
ATOM 727 N N . PRO A 1 94 ? -12.906 1.059 -12.094 1.00 96.62 94 PRO A N 1
ATOM 728 C CA . PRO A 1 94 ? -13.805 0.439 -11.125 1.00 96.62 94 PRO A CA 1
ATOM 729 C C . PRO A 1 94 ? -13.126 -0.643 -10.269 1.00 96.62 94 PRO A C 1
ATOM 731 O O . PRO A 1 94 ? -13.553 -0.872 -9.136 1.00 96.62 94 PRO A O 1
ATOM 734 N N . ASP A 1 95 ? -12.063 -1.292 -10.753 1.00 97.62 95 ASP A N 1
ATOM 735 C CA . ASP A 1 95 ? -11.326 -2.300 -9.998 1.00 97.62 95 ASP A CA 1
ATOM 736 C C . ASP A 1 95 ? -10.246 -1.662 -9.101 1.00 97.62 95 ASP A C 1
ATOM 738 O O . ASP A 1 95 ? -9.271 -1.065 -9.556 1.00 97.62 95 ASP A O 1
ATOM 742 N N . SER A 1 96 ? -10.360 -1.848 -7.785 1.00 97.75 96 SER A N 1
ATOM 743 C CA . SER A 1 96 ? -9.412 -1.291 -6.803 1.00 97.75 96 SER A CA 1
ATOM 744 C C . SER A 1 96 ? -7.975 -1.834 -6.904 1.00 97.75 96 SER A C 1
ATOM 746 O O . SER A 1 96 ? -7.062 -1.253 -6.331 1.00 97.75 96 SER A O 1
ATOM 748 N N . GLY A 1 97 ? -7.741 -2.939 -7.609 1.00 96.69 97 GLY A N 1
ATOM 749 C CA . GLY A 1 97 ? -6.438 -3.566 -7.815 1.00 96.69 97 GLY A CA 1
ATOM 750 C C . GLY A 1 97 ? -5.700 -2.864 -8.944 1.00 96.69 97 GLY A C 1
ATOM 751 O O . GLY A 1 97 ? -4.510 -2.585 -8.819 1.00 96.69 97 GLY A O 1
ATOM 752 N N . ILE A 1 98 ? -6.440 -2.474 -9.985 1.00 96.38 98 ILE A N 1
ATOM 753 C CA . ILE A 1 98 ? -5.980 -1.532 -11.009 1.00 96.38 98 ILE A CA 1
ATOM 754 C C . ILE A 1 98 ? -5.609 -0.199 -10.357 1.00 96.38 98 ILE A C 1
ATOM 756 O O . ILE A 1 98 ? -4.461 0.237 -10.480 1.00 96.38 98 ILE A O 1
ATOM 760 N N . ARG A 1 99 ? -6.521 0.384 -9.563 1.00 97.31 99 ARG A N 1
ATOM 761 C CA . ARG A 1 99 ? -6.246 1.639 -8.842 1.00 97.31 99 ARG A CA 1
ATOM 762 C C . ARG A 1 99 ? -5.038 1.520 -7.911 1.00 97.31 99 ARG A C 1
ATOM 764 O O . ARG A 1 99 ? -4.201 2.415 -7.888 1.00 97.31 99 ARG A O 1
ATOM 771 N N . PHE A 1 100 ? -4.896 0.413 -7.177 1.00 97.25 100 PHE A N 1
ATOM 772 C CA . PHE A 1 100 ? -3.763 0.194 -6.271 1.00 97.25 100 PHE A CA 1
ATOM 773 C C . PHE A 1 100 ? -2.419 0.270 -7.002 1.00 97.25 100 PHE A C 1
ATOM 775 O O . PHE A 1 100 ? -1.530 1.010 -6.573 1.00 97.25 100 PHE A O 1
ATOM 782 N N . TRP A 1 101 ? -2.264 -0.462 -8.109 1.00 95.56 101 TRP A N 1
ATOM 783 C CA . TRP A 1 101 ? -1.014 -0.445 -8.869 1.00 95.56 101 TRP A CA 1
ATOM 784 C C . TRP A 1 101 ? -0.778 0.894 -9.561 1.00 95.56 101 TRP A C 1
ATOM 786 O O . TRP A 1 101 ? 0.355 1.374 -9.558 1.00 95.56 101 TRP A O 1
ATOM 796 N N . ALA A 1 102 ? -1.832 1.549 -10.054 1.00 94.25 102 ALA A N 1
ATOM 797 C CA . ALA A 1 102 ? -1.740 2.900 -10.599 1.00 94.25 102 ALA A CA 1
ATOM 798 C C . ALA A 1 102 ? -1.230 3.907 -9.551 1.00 94.25 102 ALA A C 1
ATOM 800 O O . ALA A 1 102 ? -0.298 4.664 -9.820 1.00 94.25 102 ALA A O 1
ATOM 801 N N . VAL A 1 103 ? -1.767 3.872 -8.326 1.00 95.50 103 VAL A N 1
ATOM 802 C CA . VAL A 1 103 ? -1.330 4.743 -7.223 1.00 95.50 103 VAL A CA 1
ATOM 803 C C . VAL A 1 103 ? 0.089 4.420 -6.771 1.00 95.50 103 VAL A C 1
ATOM 805 O O . VAL A 1 103 ? 0.882 5.337 -6.555 1.00 95.50 103 VAL A O 1
ATOM 808 N N . ARG A 1 104 ? 0.446 3.135 -6.656 1.00 94.12 104 ARG A N 1
ATOM 809 C CA . ARG A 1 104 ? 1.815 2.715 -6.319 1.00 94.12 104 ARG A CA 1
ATOM 810 C C . ARG A 1 104 ? 2.816 3.301 -7.312 1.00 94.12 104 ARG A C 1
ATOM 812 O O . ARG A 1 104 ? 3.861 3.815 -6.912 1.00 94.12 104 ARG A O 1
ATOM 819 N N . ALA A 1 105 ? 2.484 3.231 -8.593 1.00 92.12 105 ALA A N 1
ATOM 820 C CA . ALA A 1 105 ? 3.353 3.671 -9.662 1.00 92.12 105 ALA A CA 1
ATOM 821 C C . ALA A 1 105 ? 3.424 5.213 -9.753 1.00 92.12 105 ALA A C 1
ATOM 823 O O . ALA A 1 105 ? 4.522 5.770 -9.821 1.00 92.12 105 ALA A O 1
ATOM 824 N N . LEU A 1 106 ? 2.293 5.909 -9.583 1.00 92.12 106 LEU A N 1
ATOM 825 C CA . LEU A 1 106 ? 2.239 7.366 -9.400 1.00 92.12 106 LEU A CA 1
ATOM 826 C C . LEU A 1 106 ? 3.092 7.829 -8.208 1.00 92.12 106 LEU A C 1
ATOM 828 O O . LEU A 1 106 ? 3.802 8.827 -8.303 1.00 92.12 106 LEU A O 1
ATOM 832 N N . GLY A 1 107 ? 3.061 7.100 -7.091 1.00 93.06 107 GLY A N 1
ATOM 833 C CA . GLY A 1 107 ? 3.869 7.397 -5.909 1.00 93.06 107 GLY A CA 1
ATOM 834 C C . GLY A 1 107 ? 5.370 7.319 -6.174 1.00 93.06 107 GLY A C 1
ATOM 835 O O . GLY A 1 107 ? 6.124 8.208 -5.769 1.00 93.06 107 GLY A O 1
ATOM 836 N N . MET A 1 108 ? 5.807 6.302 -6.920 1.00 91.62 108 MET A N 1
ATOM 837 C CA . MET A 1 108 ? 7.196 6.200 -7.364 1.00 91.62 108 MET A CA 1
ATOM 838 C C . MET A 1 108 ? 7.573 7.372 -8.276 1.00 91.62 108 MET A C 1
ATOM 840 O O . MET A 1 108 ? 8.624 7.979 -8.069 1.00 91.62 108 MET A O 1
ATOM 844 N N . GLU A 1 109 ? 6.730 7.747 -9.242 1.00 90.69 109 GLU A N 1
ATOM 845 C CA . GLU A 1 109 ? 6.988 8.900 -10.119 1.00 90.69 109 GLU A CA 1
ATOM 846 C C . GLU A 1 109 ? 7.045 10.221 -9.328 1.00 90.69 109 GLU A C 1
ATOM 848 O O . GLU A 1 109 ? 7.963 11.026 -9.518 1.00 90.69 109 GLU A O 1
ATOM 853 N N . ALA A 1 110 ? 6.136 10.413 -8.369 1.00 92.00 110 ALA A N 1
ATOM 854 C CA . ALA A 1 110 ? 6.098 11.584 -7.500 1.00 92.00 110 ALA A CA 1
ATOM 855 C C . ALA A 1 110 ? 7.377 11.713 -6.661 1.00 92.00 110 ALA A C 1
ATOM 857 O O . ALA A 1 110 ? 7.955 12.804 -6.582 1.00 92.00 110 ALA A O 1
ATOM 858 N N . ARG A 1 111 ? 7.869 10.605 -6.092 1.00 92.75 111 ARG A N 1
ATOM 859 C CA . ARG A 1 111 ? 9.132 10.565 -5.342 1.00 92.75 111 ARG A CA 1
ATOM 860 C C . ARG A 1 111 ? 10.330 10.886 -6.232 1.00 92.75 111 ARG A C 1
ATOM 862 O O . ARG A 1 111 ? 11.142 11.737 -5.871 1.00 92.75 111 ARG A O 1
ATOM 869 N N . HIS A 1 112 ? 10.433 10.270 -7.411 1.00 92.00 112 HIS A N 1
ATOM 870 C CA . HIS A 1 112 ? 11.513 10.564 -8.361 1.00 92.00 112 HIS A CA 1
ATOM 871 C C . HIS A 1 112 ? 11.499 12.030 -8.811 1.00 92.00 112 HIS A C 1
ATOM 873 O O . HIS A 1 112 ? 12.546 12.679 -8.841 1.00 92.00 112 HIS A O 1
ATOM 879 N N . CYS A 1 113 ? 10.319 12.574 -9.120 1.00 92.62 113 CYS A N 1
ATOM 880 C CA . CYS A 1 113 ? 10.150 13.984 -9.461 1.00 92.62 113 CYS A CA 1
ATOM 881 C C . CYS A 1 113 ? 10.634 14.889 -8.328 1.00 92.62 113 CYS A C 1
ATOM 883 O O . CYS A 1 113 ? 11.407 15.816 -8.567 1.00 92.62 113 CYS A O 1
ATOM 885 N N . SER A 1 114 ? 10.214 14.593 -7.100 1.00 93.69 114 SER A N 1
ATOM 886 C CA . SER A 1 114 ? 10.529 15.385 -5.911 1.00 93.69 114 SER A CA 1
ATOM 887 C C . SER A 1 114 ? 12.021 15.355 -5.586 1.00 93.69 114 SER A C 1
ATOM 889 O O . SER A 1 114 ? 12.612 16.406 -5.355 1.00 93.69 114 SER A O 1
ATOM 891 N N . ASN A 1 115 ? 12.668 14.194 -5.709 1.00 94.06 115 ASN A N 1
ATOM 892 C CA . ASN A 1 115 ? 14.120 14.065 -5.568 1.00 94.06 115 ASN A CA 1
ATOM 893 C C . ASN A 1 115 ? 14.890 14.857 -6.637 1.00 94.06 115 ASN A C 1
ATOM 895 O O . ASN A 1 115 ? 15.960 15.391 -6.358 1.00 94.06 115 ASN A O 1
ATOM 899 N N . LYS A 1 116 ? 14.361 14.932 -7.865 1.00 94.81 116 LYS A N 1
ATOM 900 C CA . LYS A 1 116 ? 15.033 15.591 -8.994 1.00 94.81 116 LYS A CA 1
ATOM 901 C C . LYS A 1 116 ? 14.824 17.106 -9.034 1.00 94.81 116 LYS A C 1
ATOM 903 O O . LYS A 1 116 ? 15.740 17.833 -9.406 1.00 94.81 116 LYS A O 1
ATOM 908 N N . PHE A 1 117 ? 13.621 17.579 -8.720 1.00 94.62 117 PHE A N 1
ATOM 909 C CA . PHE A 1 117 ? 13.210 18.974 -8.932 1.00 94.62 117 PHE A CA 1
ATOM 910 C C . PHE A 1 117 ? 12.807 19.707 -7.645 1.00 94.62 117 PHE A C 1
ATOM 912 O O . PHE A 1 117 ? 12.582 20.917 -7.678 1.00 94.62 117 PHE A O 1
ATOM 919 N N . GLY A 1 118 ? 12.704 18.995 -6.523 1.00 92.88 118 GLY A N 1
ATOM 920 C CA . GLY A 1 118 ? 12.172 19.499 -5.263 1.00 92.88 118 GLY A CA 1
ATOM 921 C C . GLY A 1 118 ? 10.645 19.409 -5.175 1.00 92.88 118 GLY A C 1
ATOM 922 O O . GLY A 1 118 ? 9.919 19.562 -6.159 1.00 92.88 118 GLY A O 1
ATOM 923 N N . ASN A 1 119 ? 10.143 19.217 -3.955 1.00 88.12 119 ASN A N 1
ATOM 924 C CA . ASN A 1 119 ? 8.733 18.908 -3.682 1.00 88.12 119 ASN A CA 1
ATOM 925 C C . ASN A 1 119 ? 7.761 19.985 -4.186 1.00 88.12 119 ASN A C 1
ATOM 927 O O . ASN A 1 119 ? 6.642 19.672 -4.576 1.00 88.12 119 ASN A O 1
ATOM 931 N N . ARG A 1 120 ? 8.174 21.260 -4.196 1.00 90.38 120 ARG A N 1
ATOM 932 C CA . ARG A 1 120 ? 7.333 22.399 -4.616 1.00 90.38 120 ARG A CA 1
ATOM 933 C C . ARG A 1 120 ? 7.273 22.597 -6.132 1.00 90.38 120 ARG A C 1
ATOM 935 O O . ARG A 1 120 ? 6.569 23.490 -6.597 1.00 90.38 120 ARG A O 1
ATOM 942 N N . HIS A 1 121 ? 8.005 21.801 -6.910 1.00 93.69 121 HIS A N 1
ATOM 943 C CA . HIS A 1 121 ? 8.020 21.945 -8.358 1.00 93.69 121 HIS A CA 1
ATOM 944 C C . HIS A 1 121 ? 6.620 21.662 -8.950 1.00 93.69 121 HIS A C 1
ATOM 946 O O . HIS A 1 121 ? 6.021 20.638 -8.605 1.00 93.69 121 HIS A O 1
ATOM 952 N N . PRO A 1 122 ? 6.098 22.491 -9.881 1.00 93.25 122 PRO A N 1
ATOM 953 C CA . PRO A 1 122 ? 4.727 22.364 -10.388 1.00 93.25 122 PRO A CA 1
ATOM 954 C C . PRO A 1 122 ? 4.370 20.972 -10.921 1.00 93.25 122 PRO A C 1
ATOM 956 O O . PRO A 1 122 ? 3.272 20.486 -10.673 1.00 93.25 122 PRO A O 1
ATOM 959 N N . LYS A 1 123 ? 5.312 20.296 -11.598 1.00 88.62 123 LYS A N 1
ATOM 960 C CA . LYS A 1 123 ? 5.111 18.916 -12.085 1.00 88.62 123 LYS A CA 1
ATOM 961 C C . LYS A 1 123 ? 4.892 17.917 -10.947 1.00 88.62 123 LYS A C 1
ATOM 963 O O . LYS A 1 123 ? 4.014 17.072 -11.053 1.00 88.62 123 LYS A O 1
ATOM 968 N N . CYS A 1 124 ? 5.654 18.027 -9.859 1.00 91.88 124 CYS A N 1
ATOM 969 C CA . CYS A 1 124 ? 5.518 17.113 -8.728 1.00 91.88 124 CYS A CA 1
ATOM 970 C C . CYS A 1 124 ? 4.226 17.408 -7.954 1.00 91.88 124 CYS A C 1
ATOM 972 O O . CYS A 1 124 ? 3.527 16.490 -7.545 1.00 91.88 124 CYS A O 1
ATOM 974 N N . GLN A 1 125 ? 3.843 18.685 -7.859 1.00 93.94 125 GLN A N 1
ATOM 975 C CA . GLN A 1 125 ? 2.600 19.131 -7.222 1.00 93.94 125 GLN A CA 1
ATOM 976 C C . GLN A 1 125 ? 1.320 18.656 -7.935 1.00 93.94 125 GLN A C 1
ATOM 978 O O . GLN A 1 125 ? 0.260 18.598 -7.316 1.00 93.94 125 GLN A O 1
ATOM 983 N N . VAL A 1 126 ? 1.372 18.323 -9.230 1.00 92.69 126 VAL A N 1
ATOM 984 C CA . VAL A 1 126 ? 0.239 17.664 -9.910 1.00 92.69 126 VAL A CA 1
ATOM 985 C C . VAL A 1 126 ? 0.052 16.246 -9.370 1.00 92.69 126 VAL A C 1
ATOM 987 O O . VAL A 1 126 ? -1.046 15.904 -8.941 1.00 92.69 126 VAL A O 1
ATOM 990 N N . MET A 1 127 ? 1.133 15.468 -9.302 1.00 92.81 127 MET A N 1
ATOM 991 C CA . MET A 1 127 ? 1.094 14.092 -8.798 1.00 92.81 127 MET A CA 1
ATOM 992 C C . MET A 1 127 ? 0.745 14.033 -7.310 1.00 92.81 127 MET A C 1
ATOM 994 O O . MET A 1 127 ? -0.058 13.200 -6.905 1.00 92.81 127 MET A O 1
ATOM 998 N N . VAL A 1 128 ? 1.275 14.956 -6.500 1.00 94.25 128 VAL A N 1
A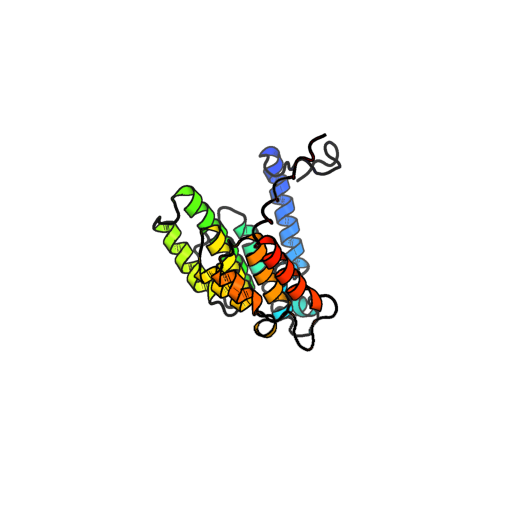TOM 999 C CA . VAL A 1 128 ? 0.911 15.071 -5.077 1.00 94.25 128 VAL A CA 1
ATOM 1000 C C . VAL A 1 128 ? -0.594 15.287 -4.913 1.00 94.25 128 VAL A C 1
ATOM 1002 O O . VAL A 1 128 ? -1.213 14.569 -4.139 1.00 94.25 128 VAL A O 1
ATOM 1005 N N . ARG A 1 129 ? -1.214 16.180 -5.696 1.00 95.00 129 ARG A N 1
ATOM 1006 C CA . ARG A 1 129 ? -2.671 16.405 -5.638 1.00 95.00 129 ARG A CA 1
ATOM 1007 C C . ARG A 1 129 ? -3.489 15.186 -6.056 1.00 95.00 129 ARG A C 1
ATOM 1009 O O . ARG A 1 129 ? -4.542 14.920 -5.483 1.00 95.00 129 ARG A O 1
ATOM 1016 N N . GLN A 1 130 ? -3.010 14.426 -7.039 1.00 95.06 130 GLN A N 1
ATOM 1017 C CA . GLN A 1 130 ? -3.640 13.157 -7.404 1.00 95.06 130 GLN A CA 1
ATOM 1018 C C . GLN A 1 130 ? -3.551 12.153 -6.246 1.00 95.06 130 GLN A C 1
ATOM 1020 O O . GLN A 1 130 ? -4.560 11.557 -5.888 1.00 95.06 130 GLN A O 1
ATOM 1025 N N . LEU A 1 131 ? -2.390 12.020 -5.597 1.00 96.44 131 LEU A N 1
ATOM 1026 C CA . LEU A 1 131 ? -2.225 11.159 -4.420 1.00 96.44 131 LEU A CA 1
ATOM 1027 C C . LEU A 1 131 ? -3.098 11.608 -3.233 1.00 96.44 131 LEU A C 1
ATOM 1029 O O . LEU A 1 131 ? -3.707 10.768 -2.576 1.00 96.44 131 LEU A O 1
ATOM 1033 N N . GLU A 1 132 ? -3.222 12.915 -2.987 1.00 97.12 132 GLU A N 1
ATOM 1034 C CA . GLU A 1 132 ? -4.130 13.474 -1.971 1.00 97.12 132 GLU A CA 1
ATOM 1035 C C . GLU A 1 132 ? -5.592 13.089 -2.233 1.00 97.12 132 GLU A C 1
ATOM 1037 O O . GLU A 1 132 ? -6.321 12.774 -1.293 1.00 97.12 132 GLU A O 1
ATOM 1042 N N . SER A 1 133 ? -6.013 13.050 -3.502 1.00 96.94 133 SER A N 1
ATOM 1043 C CA . SER A 1 133 ? -7.335 12.541 -3.883 1.00 96.94 133 SER A CA 1
ATOM 1044 C C . SER A 1 133 ? -7.462 11.038 -3.616 1.00 96.94 133 SER A C 1
ATOM 1046 O O . SER A 1 133 ? -8.457 10.594 -3.050 1.00 96.94 133 SER A O 1
ATOM 1048 N N . MET A 1 134 ? -6.452 10.246 -3.985 1.00 98.06 134 MET A N 1
ATOM 1049 C CA . MET A 1 134 ? -6.479 8.782 -3.838 1.00 98.06 134 MET A CA 1
ATOM 1050 C C . MET A 1 134 ? -6.404 8.316 -2.379 1.00 98.06 134 MET A C 1
ATOM 1052 O O . MET A 1 134 ? -6.845 7.220 -2.048 1.00 98.06 134 MET A O 1
ATOM 1056 N N . MET A 1 135 ? -5.926 9.164 -1.470 1.00 97.75 135 MET A N 1
ATOM 1057 C CA . MET A 1 135 ? -6.001 8.942 -0.023 1.00 97.75 135 MET A CA 1
ATOM 1058 C C . MET A 1 135 ? -7.451 8.814 0.498 1.00 97.75 135 MET A C 1
ATOM 1060 O O . MET A 1 135 ? -7.682 8.276 1.587 1.00 97.75 135 MET A O 1
ATOM 1064 N N . GLN A 1 136 ? -8.429 9.290 -0.276 1.00 97.56 136 GLN A N 1
ATOM 1065 C CA . GLN A 1 136 ? -9.859 9.201 0.027 1.00 97.56 136 GLN A CA 1
ATOM 1066 C C . GLN A 1 136 ? -10.559 8.024 -0.673 1.00 97.56 136 GLN A C 1
ATOM 1068 O O . GLN A 1 136 ? -11.785 7.947 -0.632 1.00 97.56 136 GLN A O 1
ATOM 1073 N N . ASP A 1 137 ? -9.815 7.113 -1.309 1.00 98.56 137 ASP A N 1
ATOM 1074 C CA . ASP A 1 137 ? -10.397 5.955 -1.995 1.00 98.56 137 ASP A CA 1
ATOM 1075 C C . ASP A 1 137 ? -11.207 5.062 -1.037 1.00 98.56 137 ASP A C 1
ATOM 1077 O O . ASP A 1 137 ? -10.871 4.886 0.139 1.00 98.56 137 ASP A O 1
ATOM 1081 N N . GLU A 1 138 ? -12.279 4.470 -1.563 1.00 97.31 138 GLU A N 1
ATOM 1082 C CA . GLU A 1 138 ? -13.140 3.525 -0.847 1.00 97.31 138 GLU A CA 1
ATOM 1083 C C . GLU A 1 138 ? -12.421 2.223 -0.457 1.00 97.31 138 GLU A C 1
ATOM 1085 O O . GLU A 1 138 ? -12.820 1.554 0.498 1.00 97.31 138 GLU A O 1
ATOM 1090 N N . SER A 1 139 ? -11.379 1.827 -1.196 1.00 98.25 139 SER A N 1
ATOM 1091 C CA . SER A 1 139 ? -10.516 0.709 -0.840 1.00 98.25 139 SER A CA 1
ATOM 1092 C C . SER A 1 139 ? -9.496 1.189 0.187 1.00 98.25 139 SER A C 1
ATOM 1094 O O . SER A 1 139 ? -8.638 2.016 -0.143 1.00 98.25 139 SER A O 1
ATOM 1096 N N . PRO A 1 140 ? -9.488 0.615 1.406 1.00 98.44 140 PRO A N 1
ATOM 1097 C CA . PRO A 1 140 ? -8.453 0.916 2.385 1.00 98.44 140 PRO A CA 1
ATOM 1098 C C . PRO A 1 140 ? -7.049 0.672 1.828 1.00 98.44 140 PRO A C 1
ATOM 1100 O O . PRO A 1 140 ? -6.137 1.429 2.129 1.00 98.44 140 PRO A O 1
ATOM 1103 N N . SER A 1 141 ? -6.860 -0.348 0.985 1.00 98.62 141 SER A N 1
ATOM 1104 C CA . SER A 1 141 ? -5.555 -0.642 0.391 1.00 98.62 141 SER A CA 1
ATOM 1105 C C . SER A 1 141 ? -5.086 0.438 -0.579 1.00 98.62 141 SER A C 1
ATOM 1107 O O . SER A 1 141 ? -3.902 0.770 -0.556 1.00 98.62 141 SER A O 1
ATOM 1109 N N . VAL A 1 142 ? -5.990 1.008 -1.384 1.00 98.69 142 VAL A N 1
ATOM 1110 C CA . VAL A 1 142 ? -5.672 2.127 -2.287 1.00 98.69 142 VAL A CA 1
ATOM 1111 C C . VAL A 1 142 ? -5.358 3.392 -1.483 1.00 98.69 142 VAL A C 1
ATOM 1113 O O . VAL A 1 142 ? -4.330 4.029 -1.712 1.00 98.69 142 VAL A O 1
ATOM 1116 N N . ALA A 1 143 ? -6.177 3.703 -0.476 1.00 98.81 143 ALA A N 1
ATOM 1117 C CA . ALA A 1 143 ? -5.942 4.840 0.409 1.00 98.81 143 ALA A CA 1
ATOM 1118 C C . ALA A 1 143 ? -4.601 4.730 1.163 1.00 98.81 143 ALA A C 1
ATOM 1120 O O . ALA A 1 143 ? -3.842 5.696 1.213 1.00 98.81 143 ALA A O 1
ATOM 1121 N N . ILE A 1 144 ? -4.265 3.546 1.694 1.00 98.81 144 ILE A N 1
ATOM 1122 C CA . ILE A 1 144 ? -2.996 3.299 2.401 1.00 98.81 144 ILE A CA 1
ATOM 1123 C C . ILE A 1 144 ? -1.797 3.507 1.471 1.00 98.81 144 ILE A C 1
ATOM 1125 O O . ILE A 1 144 ? -0.845 4.176 1.870 1.00 98.81 144 ILE A O 1
ATOM 1129 N N . VAL A 1 145 ? -1.822 2.976 0.239 1.00 98.25 145 VAL A N 1
ATOM 1130 C CA . VAL A 1 145 ? -0.692 3.165 -0.690 1.00 98.25 145 VAL A CA 1
ATOM 1131 C C . VAL A 1 145 ? -0.563 4.616 -1.161 1.00 98.25 145 VAL A C 1
ATOM 1133 O O . VAL A 1 145 ? 0.554 5.079 -1.385 1.00 98.25 145 VAL A O 1
ATOM 1136 N N . ALA A 1 146 ? -1.666 5.366 -1.237 1.00 98.38 146 ALA A N 1
ATOM 1137 C CA . ALA A 1 146 ? -1.624 6.805 -1.488 1.00 98.38 146 ALA A CA 1
ATOM 1138 C C . ALA A 1 146 ? -0.968 7.568 -0.324 1.00 98.38 146 ALA A C 1
ATOM 1140 O O . ALA A 1 146 ? -0.106 8.417 -0.555 1.00 98.38 146 ALA A O 1
ATOM 1141 N N . CYS A 1 147 ? -1.314 7.238 0.926 1.00 98.69 147 CYS A N 1
ATOM 1142 C CA . CYS A 1 147 ? -0.658 7.812 2.102 1.00 98.69 147 CYS A CA 1
ATOM 1143 C C . CYS A 1 147 ? 0.843 7.494 2.136 1.00 98.69 147 CYS A C 1
ATOM 1145 O O . CYS A 1 147 ? 1.648 8.392 2.361 1.00 98.69 147 CYS A O 1
ATOM 1147 N N . ASP A 1 148 ? 1.217 6.238 1.886 1.00 98.25 148 ASP A N 1
ATOM 1148 C CA . ASP A 1 148 ? 2.613 5.787 1.812 1.00 98.25 148 ASP A CA 1
ATOM 1149 C C . ASP A 1 148 ? 3.403 6.583 0.757 1.00 98.25 148 ASP A C 1
ATOM 1151 O O . ASP A 1 148 ? 4.477 7.127 1.022 1.00 98.25 148 ASP A O 1
ATOM 1155 N N . ALA A 1 149 ? 2.814 6.750 -0.431 1.00 96.38 149 ALA A N 1
ATOM 1156 C CA . ALA A 1 149 ? 3.386 7.558 -1.497 1.00 96.38 149 ALA A CA 1
ATOM 1157 C C . ALA A 1 149 ? 3.593 9.025 -1.078 1.00 96.38 149 ALA A C 1
ATOM 1159 O O . ALA A 1 149 ? 4.673 9.572 -1.317 1.00 96.38 149 ALA A O 1
ATOM 1160 N N . LEU A 1 150 ? 2.606 9.648 -0.424 1.00 97.38 150 LEU A N 1
ATOM 1161 C CA . LEU A 1 150 ? 2.710 11.024 0.077 1.00 97.38 150 LEU A CA 1
ATOM 1162 C C . LEU A 1 150 ? 3.847 11.176 1.096 1.00 97.38 150 LEU A C 1
ATOM 1164 O O . LEU A 1 150 ? 4.656 12.093 0.955 1.00 97.38 150 LEU A O 1
ATOM 1168 N N . LEU A 1 151 ? 3.959 10.247 2.052 1.00 97.06 151 LEU A N 1
ATOM 1169 C CA . LEU A 1 151 ? 5.046 10.230 3.040 1.00 97.06 151 LEU A CA 1
ATOM 1170 C C . LEU A 1 151 ? 6.427 10.083 2.387 1.00 97.06 151 LEU A C 1
ATOM 1172 O O . LEU A 1 151 ? 7.405 10.666 2.849 1.00 97.06 151 LEU A O 1
ATOM 1176 N N . SER A 1 152 ? 6.513 9.344 1.277 1.00 94.19 152 SER A N 1
ATOM 1177 C CA . SER A 1 152 ? 7.768 9.164 0.539 1.00 94.19 152 SER A CA 1
ATOM 1178 C C . SER A 1 152 ? 8.229 10.414 -0.226 1.00 94.19 152 SER A C 1
ATOM 1180 O O . SER A 1 152 ? 9.409 10.528 -0.567 1.00 94.19 152 SER A O 1
ATOM 1182 N N . VAL A 1 153 ? 7.306 11.341 -0.507 1.00 92.75 153 VAL A N 1
ATOM 1183 C CA . VAL A 1 153 ? 7.593 12.642 -1.129 1.00 92.75 153 VAL A CA 1
ATOM 1184 C C . VAL A 1 153 ? 8.001 13.666 -0.070 1.00 92.75 153 VAL A C 1
ATOM 1186 O O . VAL A 1 153 ? 8.909 14.464 -0.303 1.00 92.75 153 VAL A O 1
ATOM 1189 N N . GLY A 1 154 ? 7.365 13.652 1.101 1.00 89.06 154 GLY A N 1
ATOM 1190 C CA . GLY A 1 154 ? 7.708 14.512 2.229 1.00 89.06 154 GLY A CA 1
ATOM 1191 C C . GLY A 1 154 ? 6.797 14.284 3.432 1.00 89.06 154 GLY A C 1
ATOM 1192 O O . GLY A 1 154 ? 5.883 13.468 3.386 1.00 89.06 154 GLY A O 1
ATOM 1193 N N . ASP A 1 155 ? 7.026 15.029 4.516 1.00 83.62 155 ASP A N 1
ATOM 1194 C CA . ASP A 1 155 ? 6.171 14.922 5.700 1.00 83.62 155 ASP A CA 1
ATOM 1195 C C . ASP A 1 155 ? 4.767 15.474 5.406 1.00 83.62 155 ASP A C 1
ATOM 1197 O O . ASP A 1 155 ? 4.590 16.661 5.116 1.00 83.62 155 ASP A O 1
ATOM 1201 N N . ALA A 1 156 ? 3.774 14.588 5.450 1.00 92.00 156 ALA A N 1
ATOM 1202 C CA . ALA A 1 156 ? 2.392 14.872 5.099 1.00 92.00 156 ALA A CA 1
ATOM 1203 C C . ALA A 1 156 ? 1.477 14.540 6.284 1.00 92.00 156 ALA A C 1
ATOM 1205 O O . ALA A 1 156 ? 1.067 13.392 6.471 1.00 92.00 156 ALA A O 1
ATOM 1206 N N . GLN A 1 157 ? 1.114 15.560 7.073 1.00 95.75 157 GLN A N 1
ATOM 1207 C CA . GLN A 1 157 ? 0.272 15.374 8.264 1.00 95.75 157 GLN A CA 1
ATOM 1208 C C . GLN A 1 157 ? -1.071 14.723 7.931 1.00 95.75 157 GLN A C 1
ATOM 1210 O O . GLN A 1 157 ? -1.493 13.804 8.624 1.00 95.75 157 GLN A O 1
ATOM 1215 N N . ALA A 1 158 ? -1.700 15.127 6.825 1.00 97.06 158 ALA A N 1
ATOM 1216 C CA . ALA A 1 158 ? -2.963 14.541 6.384 1.00 97.06 158 ALA A CA 1
ATOM 1217 C C . ALA A 1 158 ? -2.844 13.031 6.094 1.00 97.06 158 ALA A C 1
ATOM 1219 O O . ALA A 1 158 ? -3.750 12.274 6.437 1.00 97.06 158 ALA A O 1
ATOM 1220 N N . ALA A 1 159 ? -1.709 12.579 5.542 1.00 98.19 159 ALA A N 1
ATOM 1221 C CA . ALA A 1 159 ? -1.444 11.159 5.317 1.00 98.19 159 ALA A CA 1
ATOM 1222 C C . ALA A 1 159 ? -1.276 10.399 6.639 1.00 98.19 159 ALA A C 1
ATOM 1224 O O . ALA A 1 159 ? -1.864 9.331 6.799 1.00 98.19 159 ALA A O 1
ATOM 1225 N N . LYS A 1 160 ? -0.552 10.965 7.616 1.00 98.31 160 LYS A N 1
ATOM 1226 C CA . LYS A 1 160 ? -0.436 10.382 8.966 1.00 98.31 160 LYS A CA 1
ATOM 1227 C C . LYS A 1 160 ? -1.797 10.269 9.648 1.00 98.31 160 LYS A C 1
ATOM 1229 O O . LYS A 1 160 ? -2.147 9.191 10.123 1.00 98.31 160 LYS A O 1
ATOM 1234 N N . SER A 1 161 ? -2.594 11.338 9.642 1.00 98.31 161 SER A N 1
ATOM 1235 C CA . SER A 1 161 ? -3.947 11.333 10.211 1.00 98.31 161 SER A CA 1
ATOM 1236 C C . SER A 1 161 ? -4.826 10.268 9.556 1.00 98.31 161 SER A C 1
ATOM 1238 O O . SER A 1 161 ? -5.456 9.476 10.257 1.00 98.31 161 SER A O 1
ATOM 1240 N N . ARG A 1 162 ? -4.810 10.179 8.221 1.00 98.44 162 ARG A N 1
ATOM 1241 C CA . ARG A 1 162 ? -5.588 9.174 7.495 1.00 98.44 162 ARG A CA 1
ATOM 1242 C C . ARG A 1 162 ? -5.120 7.748 7.783 1.00 98.44 162 ARG A C 1
ATOM 1244 O O . ARG A 1 162 ? -5.952 6.867 7.977 1.00 98.44 162 ARG A O 1
ATOM 1251 N N . LEU A 1 163 ? -3.814 7.505 7.870 1.00 98.69 163 LEU A N 1
ATOM 1252 C CA . LEU A 1 163 ? -3.285 6.196 8.259 1.00 98.69 163 LEU A CA 1
ATOM 1253 C C . LEU A 1 163 ? -3.695 5.810 9.682 1.00 98.69 163 LEU A C 1
ATOM 1255 O O . LEU A 1 163 ? -3.996 4.646 9.917 1.00 98.69 163 LEU A O 1
ATOM 1259 N N . VAL A 1 164 ? -3.758 6.758 10.623 1.00 98.56 164 VAL A N 1
ATOM 1260 C CA . VAL A 1 164 ? -4.266 6.488 11.979 1.00 98.56 164 VAL A CA 1
ATOM 1261 C C . VAL A 1 164 ? -5.744 6.095 11.947 1.00 98.56 164 VAL A C 1
ATOM 1263 O O . VAL A 1 164 ? -6.135 5.161 12.642 1.00 98.56 164 VAL A O 1
ATOM 1266 N N . GLU A 1 165 ? -6.567 6.739 11.116 1.00 98.38 165 GLU A N 1
ATOM 1267 C CA . GLU A 1 165 ? -7.960 6.314 10.912 1.00 98.38 165 GLU A CA 1
ATOM 1268 C C . GLU A 1 165 ? -8.050 4.900 10.325 1.00 98.38 165 GLU A C 1
ATOM 1270 O O . GLU A 1 165 ? -8.850 4.087 10.789 1.00 98.38 165 GLU A O 1
ATOM 1275 N N . LEU A 1 166 ? -7.213 4.598 9.329 1.00 98.50 166 LEU A N 1
ATOM 1276 C CA . LEU A 1 166 ? -7.136 3.290 8.673 1.00 98.50 166 LEU A CA 1
ATOM 1277 C C . LEU A 1 166 ? -6.434 2.231 9.539 1.00 98.50 166 LEU A C 1
ATOM 1279 O O . LEU A 1 166 ? -6.499 1.050 9.222 1.00 98.50 166 LEU A O 1
ATOM 1283 N N . ALA A 1 167 ? -5.806 2.620 10.649 1.00 98.25 167 ALA A N 1
ATOM 1284 C CA . ALA A 1 167 ? -5.261 1.720 11.662 1.00 98.25 167 ALA A CA 1
ATOM 1285 C C . ALA A 1 167 ? -6.309 1.302 12.713 1.00 98.25 167 ALA A C 1
ATOM 1287 O O . ALA A 1 167 ? -6.040 0.432 13.546 1.00 98.25 167 ALA A O 1
ATOM 1288 N N . ASP A 1 168 ? -7.514 1.880 12.681 1.00 97.88 168 ASP A N 1
ATOM 1289 C CA . ASP A 1 168 ? -8.624 1.448 13.525 1.00 97.88 168 ASP A CA 1
ATOM 1290 C C . ASP A 1 168 ? -9.184 0.103 13.038 1.00 97.88 168 ASP A C 1
ATOM 1292 O O . ASP A 1 168 ? -10.022 0.012 12.134 1.00 97.88 168 ASP A O 1
ATOM 1296 N N . VAL A 1 169 ? -8.735 -0.966 13.696 1.00 96.62 169 VAL A N 1
ATOM 1297 C CA . VAL A 1 169 ? -9.124 -2.346 13.385 1.00 96.62 169 VAL A CA 1
ATOM 1298 C C . VAL A 1 169 ? -10.633 -2.586 13.459 1.00 96.62 169 VAL A C 1
ATOM 1300 O O . VAL A 1 169 ? -11.137 -3.497 12.803 1.00 96.62 169 VAL A O 1
ATOM 1303 N N . THR A 1 170 ? -11.374 -1.780 14.226 1.00 95.69 170 THR A N 1
ATOM 1304 C CA . THR A 1 170 ? -12.832 -1.925 14.341 1.00 95.69 170 THR A CA 1
ATOM 1305 C C . THR A 1 170 ? -13.578 -1.370 13.134 1.00 95.69 170 THR A C 1
ATOM 1307 O O . THR A 1 170 ? -14.716 -1.770 12.901 1.00 95.69 170 THR A O 1
ATOM 1310 N N . LYS A 1 171 ? -12.935 -0.502 12.342 1.00 94.75 171 LYS A N 1
ATOM 1311 C CA . LYS A 1 171 ? -13.520 0.104 11.142 1.00 94.75 171 LYS A CA 1
ATOM 1312 C C . LYS A 1 171 ? -13.161 -0.647 9.868 1.00 94.75 171 LYS A C 1
ATOM 1314 O O . LYS A 1 171 ? -14.028 -0.865 9.032 1.00 94.75 171 LYS A O 1
ATOM 1319 N N . VAL A 1 172 ? -11.891 -1.029 9.714 1.00 94.94 172 VAL A N 1
ATOM 1320 C CA . VAL A 1 172 ? -11.377 -1.591 8.448 1.00 94.94 172 VAL A CA 1
ATOM 1321 C C . VAL A 1 172 ? -10.968 -3.065 8.538 1.00 94.94 172 VAL A C 1
ATOM 1323 O O . VAL A 1 172 ? -10.560 -3.663 7.543 1.00 94.94 172 VAL A O 1
ATOM 1326 N N . GLY A 1 173 ? -11.068 -3.672 9.723 1.00 93.81 173 GLY A N 1
ATOM 1327 C CA . GLY A 1 173 ? -10.630 -5.043 9.967 1.00 93.81 173 GLY A CA 1
ATOM 1328 C C . GLY A 1 173 ? -9.111 -5.189 10.116 1.00 93.81 173 GLY A C 1
ATOM 1329 O O . GLY A 1 173 ? -8.341 -4.236 10.016 1.00 93.81 173 GLY A O 1
ATOM 1330 N N . HIS A 1 174 ? -8.663 -6.418 10.388 1.00 94.94 174 HIS A N 1
ATOM 1331 C CA . HIS A 1 174 ? -7.272 -6.698 10.775 1.00 94.94 174 HIS A CA 1
ATOM 1332 C C . HIS A 1 174 ? -6.260 -6.426 9.667 1.00 94.94 174 HIS A C 1
ATOM 1334 O O . HIS A 1 174 ? -5.239 -5.803 9.931 1.00 94.94 174 HIS A O 1
ATOM 1340 N N . PHE A 1 175 ? -6.527 -6.875 8.443 1.00 95.19 175 PHE A N 1
ATOM 1341 C CA . PHE A 1 175 ? -5.541 -6.802 7.367 1.00 95.19 175 PHE A CA 1
ATOM 1342 C C . PHE A 1 175 ? -5.234 -5.358 6.954 1.00 95.19 175 PHE A C 1
ATOM 1344 O O . PHE A 1 175 ? -4.069 -4.987 6.844 1.00 95.19 175 PHE A O 1
ATOM 1351 N N . ALA A 1 176 ? -6.265 -4.523 6.789 1.00 97.31 176 ALA A N 1
ATOM 1352 C CA . ALA A 1 176 ? -6.079 -3.114 6.453 1.00 97.31 176 ALA A CA 1
ATOM 1353 C C . ALA A 1 176 ? -5.425 -2.336 7.606 1.00 97.31 176 ALA A C 1
ATOM 1355 O O . ALA A 1 176 ? -4.484 -1.584 7.366 1.00 97.31 176 ALA A O 1
ATOM 1356 N N . ALA A 1 177 ? -5.841 -2.585 8.855 1.00 98.06 177 ALA A N 1
ATOM 1357 C CA . ALA A 1 177 ? -5.230 -1.944 10.017 1.00 98.06 177 ALA A CA 1
ATOM 1358 C C . ALA A 1 177 ? -3.745 -2.302 10.173 1.00 98.06 177 ALA A C 1
ATOM 1360 O O . ALA A 1 177 ? -2.928 -1.433 10.459 1.00 98.06 177 ALA A O 1
ATOM 1361 N N . ILE A 1 178 ? -3.376 -3.565 9.937 1.00 97.38 178 ILE A N 1
ATOM 1362 C CA . ILE A 1 178 ? -1.976 -4.007 9.927 1.00 97.38 178 ILE A CA 1
ATOM 1363 C C . ILE A 1 178 ? -1.190 -3.293 8.826 1.00 97.38 178 ILE A C 1
ATOM 1365 O O . ILE A 1 178 ? -0.105 -2.783 9.094 1.00 97.38 178 ILE A O 1
ATOM 1369 N N . ALA A 1 179 ? -1.736 -3.213 7.610 1.00 98.06 179 ALA A N 1
ATOM 1370 C CA . ALA A 1 179 ? -1.083 -2.516 6.507 1.00 98.06 179 ALA A CA 1
ATOM 1371 C C . ALA A 1 179 ? -0.858 -1.025 6.823 1.00 98.06 179 ALA A C 1
ATOM 1373 O O . ALA A 1 179 ? 0.246 -0.525 6.622 1.00 98.06 179 ALA A O 1
ATOM 1374 N N . ALA A 1 180 ? -1.856 -0.334 7.385 1.00 98.56 180 ALA A N 1
ATOM 1375 C CA . ALA A 1 180 ? -1.729 1.066 7.790 1.00 98.56 180 ALA A CA 1
ATOM 1376 C C . ALA A 1 180 ? -0.685 1.258 8.906 1.00 98.56 180 ALA A C 1
ATOM 1378 O O . ALA A 1 180 ? 0.137 2.172 8.838 1.00 98.56 180 ALA A O 1
ATOM 1379 N N . LEU A 1 181 ? -0.675 0.371 9.908 1.00 98.12 181 LEU A N 1
ATOM 1380 C CA . LEU A 1 181 ? 0.303 0.403 10.999 1.00 98.12 181 LEU A CA 1
ATOM 1381 C C . LEU A 1 181 ? 1.731 0.146 10.518 1.00 98.12 181 LEU A C 1
ATOM 1383 O O . LEU A 1 181 ? 2.641 0.803 11.008 1.00 98.12 181 LEU A O 1
ATOM 1387 N N . ASN A 1 182 ? 1.934 -0.752 9.551 1.00 97.56 182 ASN A N 1
ATOM 1388 C CA . ASN A 1 182 ? 3.254 -0.973 8.960 1.00 97.56 182 ASN A CA 1
ATOM 1389 C C . ASN A 1 182 ? 3.769 0.289 8.253 1.00 97.56 182 ASN A C 1
ATOM 1391 O O . ASN A 1 182 ? 4.937 0.633 8.405 1.00 97.56 182 ASN A O 1
ATOM 1395 N N . VAL A 1 183 ? 2.907 1.015 7.529 1.00 97.88 183 VAL A N 1
ATOM 1396 C CA . VAL A 1 183 ? 3.299 2.293 6.906 1.00 97.88 183 VAL A CA 1
ATOM 1397 C C . VAL A 1 183 ? 3.641 3.338 7.974 1.00 97.88 183 VAL A C 1
ATOM 1399 O O . VAL A 1 183 ? 4.661 4.013 7.855 1.00 97.88 183 VAL A O 1
ATOM 1402 N N . LEU A 1 184 ? 2.841 3.448 9.042 1.00 97.44 184 LEU A N 1
ATOM 1403 C CA . LEU A 1 184 ? 3.129 4.360 10.158 1.00 97.44 184 LEU A CA 1
ATOM 1404 C C . LEU A 1 184 ? 4.454 4.034 10.862 1.00 97.44 184 LEU A C 1
ATOM 1406 O O . LEU A 1 184 ? 5.202 4.945 11.194 1.00 97.44 184 LEU A O 1
ATOM 1410 N N . ASP A 1 185 ? 4.743 2.755 11.093 1.00 95.31 185 ASP A N 1
ATOM 1411 C CA . ASP A 1 185 ? 5.945 2.309 11.806 1.00 95.31 185 ASP A CA 1
ATOM 1412 C C . ASP A 1 185 ? 7.219 2.452 10.961 1.00 95.31 185 ASP A C 1
ATOM 1414 O O . ASP A 1 185 ? 8.265 2.850 11.469 1.00 95.31 185 ASP A O 1
ATOM 1418 N N . MET A 1 186 ? 7.140 2.143 9.662 1.00 92.75 186 MET A N 1
ATOM 1419 C CA . MET A 1 186 ? 8.316 2.107 8.788 1.00 92.75 186 MET A CA 1
ATOM 1420 C C . MET A 1 186 ? 8.604 3.437 8.090 1.00 92.75 186 MET A C 1
ATOM 1422 O O . MET A 1 186 ? 9.771 3.771 7.883 1.00 92.75 186 MET A O 1
ATOM 1426 N N . ASN A 1 187 ? 7.561 4.181 7.706 1.00 94.06 187 ASN A N 1
ATOM 1427 C CA . ASN A 1 187 ? 7.686 5.265 6.728 1.00 94.06 187 ASN A CA 1
ATOM 1428 C C . ASN A 1 187 ? 7.230 6.634 7.258 1.00 94.06 187 ASN A C 1
ATOM 1430 O O . ASN A 1 187 ? 7.525 7.647 6.624 1.00 94.06 187 ASN A O 1
ATOM 1434 N N . ALA A 1 188 ? 6.533 6.704 8.400 1.00 92.62 188 ALA A N 1
ATOM 1435 C CA . ALA A 1 188 ? 6.072 7.971 8.964 1.00 92.62 188 ALA A CA 1
ATOM 1436 C C . ALA A 1 188 ? 7.002 8.498 10.067 1.00 92.62 188 ALA A C 1
ATOM 1438 O O . ALA A 1 188 ? 7.414 7.775 10.972 1.00 92.62 188 ALA A O 1
ATOM 1439 N N . GLN A 1 189 ? 7.251 9.810 10.060 1.00 92.25 189 GLN A N 1
ATOM 1440 C CA . GLN A 1 189 ? 7.811 10.494 11.222 1.00 92.25 189 GLN A CA 1
ATOM 1441 C C . GLN A 1 189 ? 6.686 10.794 12.225 1.00 92.25 189 GLN A C 1
ATOM 1443 O O . GLN A 1 189 ? 5.892 11.721 12.037 1.00 92.25 189 GLN A O 1
ATOM 1448 N N . LEU A 1 190 ? 6.607 9.982 13.283 1.00 93.31 190 LEU A N 1
ATOM 1449 C CA . LEU A 1 190 ? 5.559 10.078 14.299 1.00 93.31 190 LEU A CA 1
ATOM 1450 C C . LEU A 1 190 ? 5.786 11.287 15.220 1.00 93.31 190 LEU A C 1
ATOM 1452 O O . LEU A 1 190 ? 6.705 11.304 16.039 1.00 93.31 190 LEU A O 1
ATOM 1456 N N . ASP A 1 191 ? 4.927 12.296 15.097 1.00 92.88 191 ASP A N 1
ATOM 1457 C CA . ASP A 1 191 ? 4.875 13.438 16.010 1.00 92.88 191 ASP A CA 1
ATOM 1458 C C . ASP A 1 191 ? 3.989 13.161 17.239 1.00 92.88 191 ASP A C 1
ATOM 1460 O O . ASP A 1 191 ? 3.287 12.151 17.335 1.00 92.88 191 ASP A O 1
ATOM 1464 N N . ALA A 1 192 ? 4.028 14.076 18.212 1.00 94.62 192 ALA A N 1
ATOM 1465 C CA . ALA A 1 192 ? 3.296 13.932 19.469 1.00 94.62 192 ALA A CA 1
ATOM 1466 C C . ALA A 1 192 ? 1.776 13.787 19.272 1.00 94.62 192 ALA A C 1
ATOM 1468 O O . ALA A 1 192 ? 1.130 13.066 20.036 1.00 94.62 192 ALA A O 1
ATOM 1469 N N . GLU A 1 193 ? 1.211 14.444 18.255 1.00 95.25 193 GLU A N 1
ATOM 1470 C CA . GLU A 1 193 ? -0.213 14.361 17.927 1.00 95.25 193 GLU A CA 1
ATOM 1471 C C . GLU A 1 193 ? -0.568 12.968 17.390 1.00 95.25 193 GLU A C 1
ATOM 1473 O O . GLU A 1 193 ? -1.476 12.312 17.909 1.00 95.25 193 GLU A O 1
ATOM 1478 N N . THR A 1 194 ? 0.209 12.475 16.425 1.00 96.19 194 THR A N 1
ATOM 1479 C CA . THR A 1 194 ? 0.047 11.151 15.815 1.00 96.19 194 THR A CA 1
ATOM 1480 C C . THR A 1 194 ? 0.185 10.051 16.868 1.00 96.19 194 THR A C 1
ATOM 1482 O O . THR A 1 194 ? -0.676 9.176 16.974 1.00 96.19 194 THR A O 1
ATOM 1485 N N . ILE A 1 195 ? 1.204 10.136 17.731 1.00 96.62 195 ILE A N 1
ATOM 1486 C CA . ILE A 1 195 ? 1.418 9.203 18.849 1.00 96.62 195 ILE A CA 1
ATOM 1487 C C . ILE A 1 195 ? 0.219 9.211 19.806 1.00 96.62 195 ILE A C 1
ATOM 1489 O O . ILE A 1 195 ? -0.248 8.153 20.242 1.00 96.62 195 ILE A O 1
ATOM 1493 N N . ALA A 1 196 ? -0.291 10.395 20.159 1.00 96.62 196 ALA A N 1
ATOM 1494 C CA . ALA A 1 196 ? -1.440 10.519 21.049 1.00 96.62 196 ALA A CA 1
ATOM 1495 C C . ALA A 1 196 ? -2.713 9.917 20.437 1.00 96.62 196 ALA A C 1
ATOM 1497 O O . ALA A 1 196 ? -3.513 9.324 21.165 1.00 96.62 196 ALA A O 1
ATOM 1498 N N . ALA A 1 197 ? -2.895 10.035 19.121 1.00 97.62 197 ALA A N 1
ATOM 1499 C CA . ALA A 1 197 ? -4.005 9.421 18.406 1.00 97.62 197 ALA A CA 1
ATOM 1500 C C . ALA A 1 197 ? -3.861 7.889 18.340 1.00 97.62 197 ALA A C 1
ATOM 1502 O O . ALA A 1 197 ? -4.793 7.173 18.707 1.00 97.62 197 ALA A O 1
ATOM 1503 N N . MET A 1 198 ? -2.672 7.373 18.007 1.00 97.69 198 MET A N 1
ATOM 1504 C CA . MET A 1 198 ? -2.389 5.931 17.971 1.00 97.69 198 MET A CA 1
ATOM 1505 C C . MET A 1 198 ? -2.613 5.245 19.325 1.00 97.69 198 MET A C 1
ATOM 1507 O O . MET A 1 198 ? -3.132 4.133 19.380 1.00 97.69 198 MET A O 1
ATOM 1511 N N . LYS A 1 199 ? -2.289 5.915 20.442 1.00 96.75 199 LYS A N 1
ATOM 1512 C CA . LYS A 1 199 ? -2.530 5.395 21.804 1.00 96.75 199 LYS A CA 1
ATOM 1513 C C . LYS A 1 199 ? -4.008 5.126 22.113 1.00 96.75 199 LYS A C 1
ATOM 1515 O O . LYS A 1 199 ? -4.290 4.358 23.032 1.00 96.75 199 LYS A O 1
ATOM 1520 N N . LYS A 1 200 ? -4.934 5.751 21.381 1.00 97.25 200 LYS A N 1
ATOM 1521 C CA . LYS A 1 200 ? -6.385 5.587 21.556 1.00 97.25 200 LYS A CA 1
ATOM 1522 C C . LYS A 1 200 ? -6.968 4.468 20.690 1.00 97.25 200 LYS A C 1
ATOM 1524 O O . LYS A 1 200 ? -8.139 4.140 20.864 1.00 97.25 200 LYS A O 1
ATOM 1529 N N . LEU A 1 201 ? -6.188 3.895 19.769 1.00 97.75 201 LEU A N 1
ATOM 1530 C CA . LEU A 1 201 ? -6.689 2.888 18.840 1.00 97.75 201 LEU A CA 1
ATOM 1531 C C . LEU A 1 201 ? -7.029 1.569 19.553 1.00 97.75 201 LEU A C 1
ATOM 1533 O O . LEU A 1 201 ? -6.288 1.121 20.440 1.00 97.75 201 LEU A O 1
ATOM 1537 N N . PRO A 1 202 ? -8.125 0.905 19.151 1.00 95.94 202 PRO A N 1
ATOM 1538 C CA . PRO A 1 202 ? -8.434 -0.430 19.630 1.00 95.94 202 PRO A CA 1
ATOM 1539 C C . PRO A 1 202 ? -7.349 -1.415 19.186 1.00 95.94 202 PRO A C 1
ATOM 1541 O O . PRO A 1 202 ? -6.909 -1.428 18.039 1.00 95.94 202 PRO A O 1
ATOM 1544 N N . ARG A 1 203 ? -6.921 -2.283 20.108 1.00 94.06 203 ARG A N 1
ATOM 1545 C CA . ARG A 1 203 ? -5.850 -3.262 19.844 1.00 94.06 203 ARG A CA 1
ATOM 1546 C C . ARG A 1 203 ? -6.329 -4.537 19.147 1.00 94.06 203 ARG A C 1
ATOM 1548 O O . ARG A 1 203 ? -5.497 -5.330 18.714 1.00 94.06 203 ARG A O 1
ATOM 1555 N N . SER A 1 204 ? -7.640 -4.772 19.115 1.00 91.81 204 SER A N 1
ATOM 1556 C CA . SER A 1 204 ? -8.277 -5.960 18.542 1.00 91.81 204 SER A CA 1
ATOM 1557 C C . SER A 1 204 ? -9.785 -5.723 18.367 1.00 91.81 204 SER A C 1
ATOM 1559 O O . SER A 1 204 ? -10.330 -4.746 18.882 1.00 91.81 204 SER A O 1
ATOM 1561 N N . THR A 1 205 ? -10.463 -6.630 17.665 1.00 90.25 205 THR A N 1
ATOM 1562 C CA . THR A 1 205 ? -11.936 -6.670 17.551 1.00 90.25 205 THR A CA 1
ATOM 1563 C C . THR A 1 205 ? -12.525 -7.713 18.502 1.00 90.25 205 THR A C 1
ATOM 1565 O O . THR A 1 205 ? -11.796 -8.579 18.971 1.00 90.25 205 THR A O 1
ATOM 1568 N N . GLY A 1 206 ? -13.848 -7.735 18.693 1.00 85.00 206 GLY A N 1
ATOM 1569 C CA . GLY A 1 206 ? -14.504 -8.773 19.506 1.00 85.00 206 GLY A CA 1
ATOM 1570 C C . GLY A 1 206 ? -14.340 -10.214 18.987 1.00 85.00 206 GLY A C 1
ATOM 1571 O O . GLY A 1 206 ? -14.365 -11.147 19.782 1.00 85.00 206 GLY A O 1
ATOM 1572 N N . LYS A 1 207 ? -14.147 -10.412 17.673 1.00 85.06 207 LYS A N 1
ATOM 1573 C CA . LYS A 1 207 ? -13.921 -11.728 17.041 1.00 85.06 207 LYS A CA 1
ATOM 1574 C C . LYS A 1 207 ? -12.741 -11.664 16.063 1.00 85.06 207 LYS A C 1
ATOM 1576 O O . LYS A 1 207 ? -12.950 -11.596 14.853 1.00 85.06 207 LYS A O 1
ATOM 1581 N N . PRO A 1 208 ? -11.500 -11.616 16.563 1.00 85.62 208 PRO A N 1
ATOM 1582 C CA . PRO A 1 208 ? -10.349 -11.450 15.697 1.00 85.62 208 PRO A CA 1
ATOM 1583 C C . PRO A 1 208 ? -10.000 -12.755 14.955 1.00 85.62 208 PRO A C 1
ATOM 1585 O O . PRO A 1 208 ? -10.270 -13.844 15.470 1.00 85.62 208 PRO A O 1
ATOM 1588 N N . PRO A 1 209 ? -9.342 -12.689 13.782 1.00 84.25 209 PRO A N 1
ATOM 1589 C CA . PRO A 1 209 ? -8.811 -13.876 13.121 1.00 84.25 209 PRO A CA 1
ATOM 1590 C C . PRO A 1 209 ? -7.811 -14.601 14.028 1.00 84.25 209 PRO A C 1
ATOM 1592 O O . PRO A 1 209 ? -6.921 -13.968 14.595 1.00 84.25 209 PRO A O 1
ATOM 1595 N N . VAL A 1 210 ? -7.906 -15.931 14.119 1.00 84.44 210 VAL A N 1
ATOM 1596 C CA . VAL A 1 210 ? -7.137 -16.751 15.081 1.00 84.44 210 VAL A CA 1
ATOM 1597 C C . VAL A 1 210 ? -5.630 -16.473 15.036 1.00 84.44 210 VAL A C 1
ATOM 1599 O O . VAL A 1 210 ? -5.001 -16.312 16.078 1.00 84.44 210 VAL A O 1
ATOM 1602 N N . ARG A 1 211 ? -5.039 -16.381 13.837 1.00 82.12 211 ARG A N 1
ATOM 1603 C CA . ARG A 1 211 ? -3.590 -16.158 13.676 1.00 82.12 211 ARG A CA 1
ATOM 1604 C C . ARG A 1 211 ? -3.179 -14.686 13.784 1.00 82.12 211 ARG A C 1
ATOM 1606 O O . ARG A 1 211 ? -2.085 -14.395 14.256 1.00 82.12 211 ARG A O 1
ATOM 1613 N N . MET A 1 212 ? -4.054 -13.765 13.378 1.00 82.50 212 MET A N 1
ATOM 1614 C CA . MET A 1 212 ? -3.717 -12.341 13.222 1.00 82.50 212 MET A CA 1
ATOM 1615 C C . MET A 1 212 ? -4.226 -11.459 14.368 1.00 82.50 212 MET A C 1
ATOM 1617 O O . MET A 1 212 ? -3.873 -10.286 14.448 1.00 82.50 212 MET A O 1
ATOM 1621 N N . GLY A 1 213 ? -5.019 -12.003 15.292 1.00 83.44 213 GLY A N 1
ATOM 1622 C CA . GLY A 1 213 ? -5.745 -11.221 16.294 1.00 83.44 213 GLY A CA 1
ATOM 1623 C C . GLY A 1 213 ? -4.903 -10.423 17.282 1.00 83.44 213 GLY A C 1
ATOM 1624 O O . GLY A 1 213 ? -5.389 -9.450 17.857 1.00 83.44 213 GLY A O 1
ATOM 1625 N N . ALA A 1 214 ? -3.638 -10.809 17.461 1.00 90.56 214 ALA A N 1
ATOM 1626 C CA . ALA A 1 214 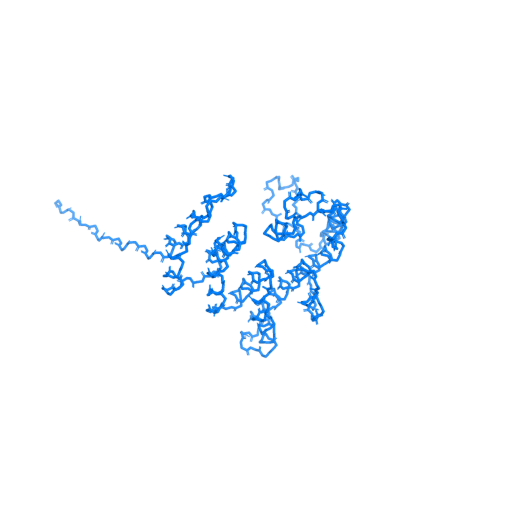? -2.686 -10.103 18.311 1.00 90.56 214 ALA A CA 1
ATOM 1627 C C . ALA A 1 214 ? -1.809 -9.093 17.546 1.00 90.56 214 ALA A C 1
ATOM 1629 O O . ALA A 1 214 ? -1.099 -8.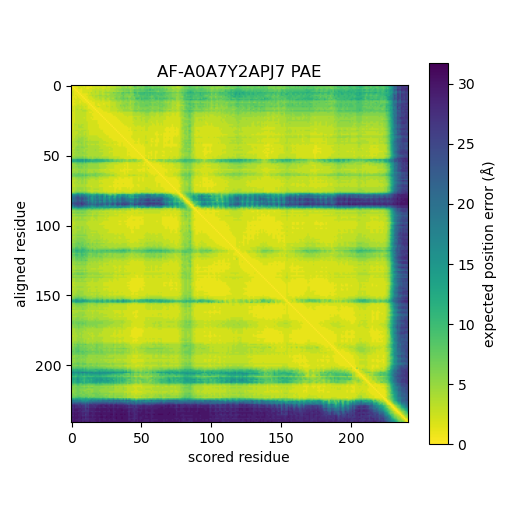315 18.184 1.00 90.56 214 ALA A O 1
ATOM 1630 N N . TYR A 1 215 ? -1.801 -9.114 16.207 1.00 92.62 215 TYR A N 1
ATOM 1631 C CA . TYR A 1 215 ? -0.829 -8.353 15.411 1.00 92.62 215 TYR A CA 1
ATOM 1632 C C . TYR A 1 215 ? -1.022 -6.845 15.526 1.00 92.62 215 TYR A C 1
ATOM 1634 O O . TYR A 1 215 ? -0.045 -6.142 15.755 1.00 92.62 215 TYR A O 1
ATOM 1642 N N . VAL A 1 216 ? -2.263 -6.354 15.464 1.00 95.31 216 VAL A N 1
ATOM 1643 C CA . VAL A 1 216 ? -2.567 -4.919 15.613 1.00 95.31 216 VAL A CA 1
ATOM 1644 C C . VAL A 1 216 ? -2.009 -4.382 16.935 1.00 95.31 216 VAL A C 1
ATOM 1646 O O . VAL A 1 216 ? -1.252 -3.415 16.947 1.00 95.31 216 VAL A O 1
ATOM 1649 N N . GLY A 1 217 ? -2.291 -5.060 18.052 1.00 94.44 217 GLY A N 1
ATOM 1650 C CA . GLY A 1 217 ? -1.743 -4.687 19.357 1.00 94.44 217 GLY A CA 1
ATOM 1651 C C . GLY A 1 217 ? -0.211 -4.745 19.426 1.00 94.44 217 GLY A C 1
ATOM 1652 O O . GLY A 1 217 ? 0.402 -3.863 20.026 1.00 94.44 217 GLY A O 1
ATOM 1653 N N . LYS A 1 218 ? 0.422 -5.753 18.808 1.00 94.69 218 LYS A N 1
ATOM 1654 C CA . LYS A 1 218 ? 1.890 -5.873 18.758 1.00 94.69 218 LYS A CA 1
ATOM 1655 C C . LYS A 1 218 ? 2.533 -4.743 17.951 1.00 94.69 218 LYS A C 1
ATOM 1657 O O . LYS A 1 218 ? 3.503 -4.166 18.431 1.00 94.69 218 LYS A O 1
ATOM 1662 N N . LEU A 1 219 ? 1.980 -4.411 16.785 1.00 95.19 219 LEU A N 1
ATOM 1663 C CA . LEU A 1 219 ? 2.468 -3.329 15.927 1.00 95.19 219 LEU A CA 1
ATOM 1664 C C . LEU A 1 219 ? 2.304 -1.965 16.596 1.00 95.19 219 LEU A C 1
ATOM 1666 O O . LEU A 1 219 ? 3.256 -1.197 16.639 1.00 95.19 219 LEU A O 1
ATOM 1670 N N . LEU A 1 220 ? 1.153 -1.703 17.225 1.00 95.25 220 LEU A N 1
ATOM 1671 C CA . LEU A 1 220 ? 0.957 -0.489 18.025 1.00 95.25 220 LEU A CA 1
ATOM 1672 C C . LEU A 1 220 ? 2.007 -0.370 19.132 1.00 95.25 220 LEU A C 1
ATOM 1674 O O . LEU A 1 220 ? 2.601 0.687 19.314 1.00 95.25 220 LEU A O 1
ATOM 1678 N N . ASN A 1 221 ? 2.266 -1.453 19.867 1.00 94.25 221 ASN A N 1
ATOM 1679 C CA . ASN A 1 221 ? 3.283 -1.438 20.915 1.00 94.25 221 ASN A CA 1
ATOM 1680 C C . ASN A 1 221 ? 4.695 -1.218 20.351 1.00 94.25 221 ASN A C 1
ATOM 1682 O O . ASN A 1 221 ? 5.495 -0.549 20.999 1.00 94.25 221 ASN A O 1
ATOM 1686 N N . HIS A 1 222 ? 5.003 -1.780 19.179 1.00 94.56 222 HIS A N 1
ATOM 1687 C CA . HIS A 1 222 ? 6.289 -1.590 18.514 1.00 94.56 222 HIS A CA 1
ATOM 1688 C C . HIS A 1 222 ? 6.483 -0.128 18.099 1.00 94.56 222 HIS A C 1
ATOM 1690 O O . HIS A 1 222 ? 7.394 0.518 18.614 1.00 94.56 222 HIS A O 1
ATOM 1696 N N . ALA A 1 223 ? 5.561 0.410 17.296 1.00 91.12 223 ALA A N 1
ATOM 1697 C CA . ALA A 1 223 ? 5.615 1.776 16.780 1.00 91.12 223 ALA A CA 1
ATOM 1698 C C . ALA A 1 223 ? 5.626 2.836 17.896 1.00 91.12 223 ALA A C 1
ATOM 1700 O O . ALA A 1 223 ? 6.332 3.840 17.831 1.00 91.12 223 ALA A O 1
ATOM 1701 N N . LEU A 1 224 ? 4.878 2.608 18.981 1.00 91.44 224 LEU A N 1
ATOM 1702 C CA . LEU A 1 224 ? 4.869 3.529 20.119 1.00 91.44 224 LEU A CA 1
ATOM 1703 C C . LEU A 1 224 ? 6.161 3.450 20.943 1.00 91.44 224 LEU A C 1
ATOM 1705 O O . LEU A 1 224 ? 6.603 4.465 21.477 1.00 91.44 224 LEU A O 1
ATOM 1709 N N . LYS A 1 225 ? 6.793 2.276 21.040 1.00 89.06 225 LYS A N 1
ATOM 1710 C CA . LYS A 1 225 ? 8.051 2.108 21.780 1.00 89.06 225 LYS A CA 1
ATOM 1711 C C . LYS A 1 225 ? 9.246 2.690 21.028 1.00 89.06 225 LYS A C 1
ATOM 1713 O O . LYS A 1 225 ? 10.139 3.239 21.665 1.00 89.06 225 LYS A O 1
ATOM 1718 N N . THR A 1 226 ? 9.281 2.567 19.702 1.00 75.06 226 THR A N 1
ATOM 1719 C CA . THR A 1 226 ? 10.320 3.188 18.863 1.00 75.06 226 THR A CA 1
ATOM 1720 C C . THR A 1 226 ? 10.234 4.715 18.893 1.00 75.06 226 THR A C 1
ATOM 1722 O O . THR A 1 226 ? 11.259 5.382 18.767 1.00 75.06 226 THR A O 1
ATOM 1725 N N . SER A 1 227 ? 9.041 5.266 19.144 1.00 63.53 227 SER A N 1
ATOM 1726 C CA . SER A 1 227 ? 8.805 6.711 19.249 1.00 63.53 227 SER A CA 1
ATOM 1727 C C . SER A 1 227 ? 9.162 7.351 20.605 1.00 63.53 227 SER A C 1
ATOM 1729 O O . SER A 1 227 ? 9.227 8.578 20.696 1.00 63.53 227 SER A O 1
ATOM 1731 N N . ASP A 1 228 ? 9.425 6.563 21.657 1.00 57.06 228 ASP A N 1
ATOM 1732 C CA . ASP A 1 228 ? 9.864 7.100 22.951 1.00 57.06 228 ASP A CA 1
ATOM 1733 C C . ASP A 1 228 ? 11.350 7.514 22.886 1.00 57.06 228 ASP A C 1
ATOM 1735 O O . ASP A 1 228 ? 12.209 6.701 22.522 1.00 57.06 228 ASP A O 1
ATOM 1739 N N . PRO A 1 229 ? 11.719 8.748 23.284 1.00 49.81 229 PRO A N 1
ATOM 1740 C CA . PRO A 1 229 ? 13.119 9.142 23.342 1.00 49.81 229 PRO A CA 1
ATOM 1741 C C . PRO A 1 229 ? 13.863 8.238 24.330 1.00 49.81 229 PRO A C 1
ATOM 1743 O O . PRO A 1 229 ? 13.440 8.071 25.477 1.00 49.81 229 PRO A O 1
ATOM 1746 N N . ALA A 1 230 ? 14.990 7.664 23.891 1.00 44.00 230 ALA A N 1
ATOM 1747 C CA . ALA A 1 230 ? 15.808 6.778 24.714 1.00 44.00 230 ALA A CA 1
ATOM 1748 C C . ALA A 1 230 ? 16.051 7.393 26.109 1.00 44.00 230 ALA A C 1
ATOM 1750 O O . ALA A 1 230 ? 16.366 8.587 26.208 1.00 44.00 230 ALA A O 1
ATOM 1751 N N . PRO A 1 231 ? 15.937 6.615 27.204 1.00 41.47 231 PRO A N 1
ATOM 1752 C CA . PRO A 1 23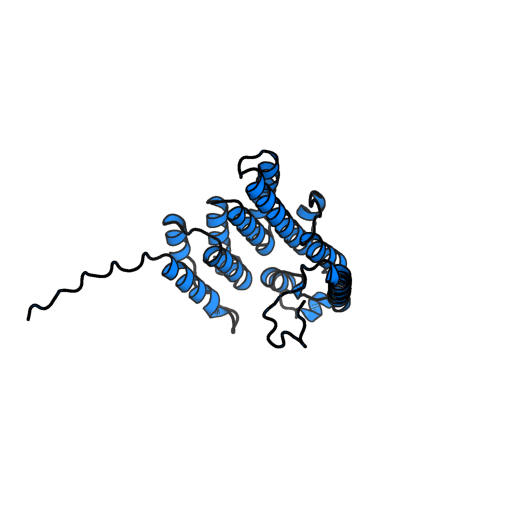1 ? 16.134 7.151 28.541 1.00 41.47 231 PRO A CA 1
ATOM 1753 C C . PRO A 1 231 ? 17.528 7.774 28.636 1.00 41.47 231 PRO A C 1
ATOM 1755 O O . PRO A 1 231 ? 18.534 7.105 28.378 1.00 41.47 231 PRO A O 1
ATOM 1758 N N . LYS A 1 232 ? 17.593 9.063 29.009 1.00 41.41 232 LYS A N 1
ATOM 1759 C CA . LYS A 1 232 ? 18.856 9.773 29.261 1.00 41.41 232 LYS A CA 1
ATOM 1760 C C . LYS A 1 232 ? 19.706 8.908 30.194 1.00 41.41 232 LYS A C 1
ATOM 1762 O O . LYS A 1 232 ? 19.335 8.702 31.352 1.00 41.41 232 LYS A O 1
ATOM 1767 N N . LYS A 1 233 ? 20.829 8.374 29.691 1.00 41.69 233 LYS A N 1
ATOM 1768 C CA . LYS A 1 233 ? 21.779 7.591 30.494 1.00 41.69 233 LYS A CA 1
ATOM 1769 C C . LYS A 1 233 ? 22.158 8.433 31.713 1.00 41.69 233 LYS A C 1
ATOM 1771 O O . LYS A 1 233 ? 22.792 9.476 31.569 1.00 41.69 233 LYS A O 1
ATOM 1776 N N . LYS A 1 234 ? 21.744 8.003 32.912 1.00 41.31 234 LYS A N 1
ATOM 1777 C CA . LYS A 1 234 ? 22.151 8.656 34.163 1.00 41.31 234 LYS A CA 1
ATOM 1778 C C . LYS A 1 234 ? 23.685 8.637 34.229 1.00 41.31 234 LYS A C 1
ATOM 1780 O O . LYS A 1 234 ? 24.266 7.578 33.971 1.00 41.31 234 LYS A O 1
ATOM 1785 N N . PRO A 1 235 ? 24.351 9.758 34.561 1.00 41.72 235 PRO A N 1
ATOM 1786 C CA . PRO A 1 235 ? 25.801 9.777 34.676 1.00 41.72 235 PRO A CA 1
ATOM 1787 C C . PRO A 1 235 ? 26.229 8.735 35.713 1.00 41.72 235 PRO A C 1
ATOM 1789 O O . PRO A 1 235 ? 25.691 8.680 36.823 1.00 41.72 235 PRO A O 1
ATOM 1792 N N . ARG A 1 236 ? 27.169 7.865 35.325 1.00 46.59 236 ARG A N 1
ATOM 1793 C CA . ARG A 1 236 ? 27.761 6.875 36.228 1.00 46.59 236 ARG A CA 1
ATOM 1794 C C . ARG A 1 236 ? 28.392 7.632 37.396 1.00 46.59 236 ARG A C 1
ATOM 1796 O O . ARG A 1 236 ? 29.336 8.392 37.212 1.00 46.59 236 ARG A O 1
ATOM 1803 N N . ARG A 1 237 ? 27.861 7.428 38.605 1.00 44.56 237 ARG A N 1
ATOM 1804 C CA . ARG A 1 237 ? 28.498 7.869 39.850 1.00 44.56 237 ARG A CA 1
ATOM 1805 C C . ARG A 1 237 ? 29.851 7.159 39.947 1.00 44.56 237 ARG A C 1
ATOM 1807 O O . ARG A 1 237 ? 29.891 5.960 40.218 1.00 44.56 237 ARG A O 1
ATOM 1814 N N . ASN A 1 238 ? 30.941 7.887 39.714 1.00 41.66 238 ASN A N 1
ATOM 1815 C CA . ASN A 1 238 ? 32.285 7.406 40.018 1.00 41.66 238 ASN A CA 1
ATOM 1816 C C . ASN A 1 238 ? 32.359 7.121 41.523 1.00 41.66 238 ASN A C 1
ATOM 1818 O O . ASN A 1 238 ? 32.297 8.041 42.341 1.00 41.66 238 ASN A O 1
ATOM 1822 N N . LYS A 1 239 ? 32.466 5.842 41.897 1.00 43.91 239 LYS A N 1
ATOM 1823 C CA . LYS A 1 239 ? 32.909 5.460 43.239 1.00 43.91 239 LYS A CA 1
ATOM 1824 C C . LYS A 1 239 ? 34.391 5.823 43.329 1.00 43.91 239 LYS A C 1
ATOM 1826 O O . LYS A 1 239 ? 35.206 5.194 42.661 1.00 43.91 239 LYS A O 1
ATOM 1831 N N . LYS A 1 240 ? 34.715 6.854 44.116 1.00 44.28 240 LYS A N 1
ATOM 1832 C CA . LYS A 1 240 ? 36.088 7.121 44.560 1.00 44.28 240 LYS A CA 1
ATOM 1833 C C . LYS A 1 240 ? 36.587 5.888 45.327 1.00 44.28 240 LYS A C 1
ATOM 1835 O O . LYS A 1 240 ? 35.879 5.415 46.217 1.00 44.28 240 LYS A O 1
ATOM 1840 N N . LYS A 1 241 ? 37.747 5.367 44.934 1.00 41.72 241 LYS A N 1
ATOM 1841 C CA . LYS A 1 241 ? 38.646 4.619 45.815 1.00 41.72 241 LYS A CA 1
ATOM 1842 C C . LYS A 1 241 ? 39.720 5.590 46.276 1.00 41.72 241 LYS A C 1
ATOM 1844 O O . LYS A 1 241 ? 40.074 6.457 45.445 1.00 41.72 241 LYS A O 1
#

Solvent-accessible surface area (backbone atoms only — not comparable to full-atom values): 13522 Å² total; per-residue (Å²): 85,58,53,62,86,89,35,75,82,59,80,59,74,52,57,82,41,78,92,35,43,66,61,50,51,50,53,51,51,53,51,51,50,49,39,38,77,67,42,43,63,82,78,34,57,69,38,48,43,55,64,70,30,70,89,51,54,66,69,60,43,46,70,67,66,80,62,64,42,64,63,35,48,50,40,56,60,44,47,77,46,95,63,82,80,72,61,66,60,41,67,65,40,92,48,62,52,44,21,31,32,42,39,48,29,40,24,53,51,29,28,54,40,19,76,74,64,37,60,84,31,70,75,25,47,52,45,48,52,52,32,63,56,37,44,68,42,91,45,61,58,32,12,43,42,16,26,49,27,47,38,66,52,39,95,41,69,70,34,54,55,50,34,54,60,41,31,25,26,81,79,59,34,66,53,33,10,42,54,22,44,50,43,50,56,74,61,46,88,78,46,74,68,56,50,60,52,57,74,70,48,60,47,54,51,100,80,50,56,91,90,58,37,60,48,50,38,50,51,53,53,48,43,56,55,73,66,50,78,76,78,78,78,73,79,79,78,79,77,82,127

Mean predicted aligned error: 6.61 Å

Sequence (241 aa):
LFDLQSDPDETVNIAGEPEHAERVAEMRSVLKGWMIDTKDMGLLPEAEMHRRCDGVSPREYALSGKVPFERVANLAFDGLGNRRLNDAGDLQDPDSGIRFWAVRALGMEARHCSNKFGNRHPKCQVMVRQLESMMQDESPSVAIVACDALLSVGDAQAAKSRLVELADVTKVGHFAAIAALNVLDMNAQLDAETIAAMKKLPRSTGKPPVRMGAYVGKLLNHALKTSDPAPKKKPRRNKKK